Protein AF-0000000078894427 (afdb_homodimer)

Solvent-accessible surface area (backbone atoms only — not comparable to full-atom values): 13809 Å² total; per-residue (Å²): 135,79,84,63,66,71,62,49,40,42,52,49,36,49,50,47,48,51,51,48,50,52,50,41,42,74,67,62,34,55,41,34,37,38,44,30,40,49,75,90,47,48,63,62,53,51,52,51,27,69,76,33,64,87,30,44,42,45,24,48,29,58,20,32,88,67,42,53,94,59,38,67,62,48,50,50,50,40,54,53,48,60,73,74,46,91,59,70,22,32,7,27,28,31,59,56,52,68,85,56,64,89,39,46,70,56,19,51,52,50,34,54,53,49,52,50,48,18,36,75,70,72,30,30,34,32,45,49,70,52,70,51,139,79,85,61,67,73,61,47,40,42,52,52,34,50,50,46,49,51,51,49,50,51,52,41,42,74,67,62,34,58,40,35,37,38,44,31,41,47,74,90,48,47,63,61,53,49,52,51,27,68,75,34,65,87,32,42,42,45,23,50,29,60,19,33,89,67,42,53,93,57,38,65,60,47,50,50,49,41,54,52,48,62,74,73,46,92,60,70,23,32,8,28,29,31,59,57,52,69,87,56,62,88,39,47,70,56,20,51,52,51,34,52,51,48,51,51,48,18,37,75,68,72,31,30,35,32,45,48,70,52,70,54

Sequence (264 aa):
LTDTHTHLYSEEFDIDREEVIQRAINTGVSRFFIPSIDSSYTQKMYDLEKKYPSNVFLMMGLHPTYVKENYLEELAHVEQELKTKKFYAVGEIGIDLYWDKTFLKEQQLAFQHQIQLAKKFKLAINIHCRDALTDTHTHLYSEEFDIDREEVIQRAINTGVSRFFIPSIDSSYTQKMYDLEKKYPSNVFLMMGLHPTYVKENYLEELAHVEQELKTKKFYAVGEIGIDLYWDKTFLKEQQLAFQHQIQLAKKFKLAINIHCRDA

Organism: Nematostella vectensis (NCBI:txid45351)

Radius of gyration: 17.74 Å; Cα contacts (8 Å, |Δi|>4): 451; chains: 2; bounding box: 57×43×53 Å

pLDDT: mean 85.19, std 19.55, range [23.61, 98.88]

Foldseek 3Di:
DPCVPVVVVVVVVLVVVLVVQVVCVVVPQAADEAEDAFPVCVVSLVVSCVVRVRHYAYAAAHALVRQDPCLVVRLVVRLVDLVPDDHQAHDDAEADDPPDCPCRVSSVVRRVSSVVVCVVSVHHYNYDDDDD/DDPVPVVVVVVVVLVVVLVVQVVCVVVPQAADEAEDAFPVCVVSLVVSCVVRVRHYAYAAAHALVRQDPCLVVRLVVRLVDLVPDDHQAHDDAEADDPPDCPCRVSSVVRRVSSVVVCVVSVHHYNYDDDDD

InterPro domains:
  IPR001130 3'-5' ssDNA/RNA exonuclease TatD-like [PF01026] (2-132)
  IPR032466 Metal-dependent hydrolase [SSF51556] (1-132)

Secondary structure (DSSP, 8-state):
----HHHHHHHHHHHHHHHHHHHHHHTT---EEE----GGGHHHHHHHHHHSTTTEEE-B---GGG--TTHHHHHHHHHHHHHHS--SEEEEEE---SS--TTHHHHHHHHHHHHHHHHHTT-EEEEE----/----HHHHHHHHHHHHHHHHHHHHHHTT---EEE----GGGHHHHHHHHHHSTTTEEE-B---GGG--TTHHHHHHHHHHHHHHS--SEEEEEE---SS--TTHHHHHHHHHHHHHHHHHTT-EEEEE----

Nearest PDB structures (foldseek):
  2gzx-assembly2_B  TM=8.413E-01  e=5.613E-07  Staphylococcus aureus subsp. aureus MW2
  3rcm-assembly1_A  TM=8.444E-01  e=5.991E-05  Pseudomonas putida KT2440
  1j6o-assembly1_A  TM=8.538E-01  e=8.842E-05  Thermotoga maritima
  1xwy-assembly1_A  TM=8.412E-01  e=2.055E-04  Escherichia coli
  3l49-assembly1_A  TM=2.964E-01  e=5.620E-01  Cereibacter sphaeroides 2.4.1

Structure (mmCIF, N/CA/C/O backbone):
data_AF-0000000078894427-model_v1
#
loop_
_entity.id
_entity.type
_entity.pdbx_description
1 polymer 'Hydrolase TatD'
#
loop_
_atom_site.group_PDB
_atom_site.id
_atom_site.type_symbol
_atom_site.label_atom_id
_atom_site.label_alt_id
_atom_site.label_comp_id
_atom_site.label_asym_id
_atom_site.label_entity_id
_atom_site.label_seq_id
_atom_site.pdbx_PDB_ins_code
_atom_site.Cartn_x
_atom_site.Cartn_y
_atom_site.Cartn_z
_atom_site.occupancy
_atom_site.B_iso_or_equiv
_atom_site.auth_seq_id
_atom_site.auth_comp_id
_atom_site.auth_asym_id
_atom_site.auth_atom_id
_atom_site.pdbx_PDB_model_num
ATOM 1 N N . LEU A 1 1 ? -37.312 4.383 -6.723 1 23.61 1 LEU A N 1
ATOM 2 C CA . LEU A 1 1 ? -36.781 3.059 -7.012 1 23.61 1 LEU A CA 1
ATOM 3 C C . LEU A 1 1 ? -35.281 3.016 -6.754 1 23.61 1 LEU A C 1
ATOM 5 O O . LEU A 1 1 ? -34.5 3.66 -7.469 1 23.61 1 LEU A O 1
ATOM 9 N N . THR A 1 2 ? -34.656 3.115 -5.543 1 26.14 2 THR A N 1
ATOM 10 C CA . THR A 1 2 ? -33.375 3.555 -4.941 1 26.14 2 THR A CA 1
ATOM 11 C C . THR A 1 2 ? -32.25 2.613 -5.316 1 26.14 2 THR A C 1
ATOM 13 O O . THR A 1 2 ? -32.438 1.398 -5.41 1 26.14 2 THR A O 1
ATOM 16 N N . ASP A 1 3 ? -31.203 3.045 -6.137 1 28.12 3 ASP A N 1
ATOM 17 C CA . ASP A 1 3 ? -30.141 2.387 -6.895 1 28.12 3 ASP A CA 1
ATOM 18 C C . ASP A 1 3 ? -29.359 1.421 -6.012 1 28.12 3 ASP A C 1
ATOM 20 O O . ASP A 1 3 ? -28.578 1.847 -5.16 1 28.12 3 ASP A O 1
ATOM 24 N N . THR A 1 4 ? -29.859 0.34 -5.406 1 31.39 4 THR A N 1
ATOM 25 C CA . THR A 1 4 ? -29.5 -0.858 -4.652 1 31.39 4 THR A CA 1
ATOM 26 C C . THR A 1 4 ? -28.234 -1.486 -5.207 1 31.39 4 THR A C 1
ATOM 28 O O . THR A 1 4 ? -27.688 -2.424 -4.617 1 31.39 4 THR A O 1
ATOM 31 N N . HIS A 1 5 ? -27.953 -1.3 -6.512 1 30.88 5 HIS A N 1
ATOM 32 C CA . HIS A 1 5 ? -26.906 -2.037 -7.191 1 30.88 5 HIS A CA 1
ATOM 33 C C . HIS A 1 5 ? -25.531 -1.677 -6.633 1 30.88 5 HIS A C 1
ATOM 35 O O . HIS A 1 5 ? -24.625 -2.518 -6.598 1 30.88 5 HIS A O 1
ATOM 41 N N . THR A 1 6 ? -25.219 -0.464 -6.332 1 33.5 6 THR A N 1
ATOM 42 C CA . THR A 1 6 ? -23.875 -0.004 -6.008 1 33.5 6 THR A CA 1
ATOM 43 C C . THR A 1 6 ? -23.422 -0.58 -4.672 1 33.5 6 THR A C 1
ATOM 45 O O . THR A 1 6 ? -22.219 -0.681 -4.414 1 33.5 6 THR A O 1
ATOM 48 N N . HIS A 1 7 ? -24.359 -0.856 -3.803 1 36.06 7 HIS A N 1
ATOM 49 C CA . HIS A 1 7 ? -24.047 -1.328 -2.457 1 36.06 7 HIS A CA 1
ATOM 50 C C . HIS A 1 7 ? -23.625 -2.793 -2.471 1 36.06 7 HIS A C 1
ATOM 52 O O . HIS A 1 7 ? -23.062 -3.289 -1.49 1 36.06 7 HIS A O 1
ATOM 58 N N . LEU A 1 8 ? -24.25 -3.531 -3.377 1 36.06 8 LEU A N 1
ATOM 59 C CA . LEU A 1 8 ? -24.016 -4.969 -3.451 1 36.06 8 LEU A CA 1
ATOM 60 C C . LEU A 1 8 ? -22.547 -5.262 -3.777 1 36.06 8 LEU A C 1
ATOM 62 O O . LEU A 1 8 ? -22 -6.246 -3.291 1 36.06 8 LEU A O 1
ATOM 66 N N . TYR A 1 9 ? -22.016 -4.445 -4.621 1 35.75 9 TYR A N 1
ATOM 67 C CA . TYR A 1 9 ? -20.672 -4.758 -5.09 1 35.75 9 TYR A CA 1
ATOM 68 C C . TYR A 1 9 ? -19.641 -4.527 -3.988 1 35.75 9 TYR A C 1
ATOM 70 O O . TYR A 1 9 ? -18.672 -5.289 -3.863 1 35.75 9 TYR A O 1
ATOM 78 N N . SER A 1 10 ? -19.906 -3.576 -3.211 1 43.09 10 SER A N 1
ATOM 79 C CA . SER A 1 10 ? -18.969 -3.387 -2.107 1 43.09 10 SER A CA 1
ATOM 80 C C . SER A 1 10 ? -18.984 -4.578 -1.154 1 43.09 10 SER A C 1
ATOM 82 O O . SER A 1 10 ? -17.938 -5.023 -0.689 1 43.09 10 SER A O 1
ATOM 84 N N . GLU A 1 11 ? -20.203 -5.043 -0.913 1 44.44 11 GLU A N 1
ATOM 85 C CA . GLU A 1 11 ? -20.359 -6.188 -0.018 1 44.44 11 GLU A CA 1
ATOM 86 C C . GLU A 1 11 ? -19.75 -7.449 -0.628 1 44.44 11 GLU A C 1
ATOM 88 O O . GLU A 1 11 ? -19.141 -8.258 0.077 1 44.44 11 GLU A O 1
ATOM 93 N N . GLU A 1 12 ? -19.969 -7.613 -1.9 1 43.91 12 GLU A N 1
ATOM 94 C CA . GLU A 1 12 ? -19.438 -8.797 -2.559 1 43.91 12 GLU A CA 1
ATOM 95 C C . GLU A 1 12 ? -17.906 -8.797 -2.541 1 43.91 12 GLU A C 1
ATOM 97 O O . GLU A 1 12 ? -17.281 -9.828 -2.301 1 43.91 12 GLU A O 1
ATOM 102 N N . PHE A 1 13 ? -17.391 -7.617 -2.67 1 48.09 13 PHE A N 1
ATOM 103 C CA . PHE A 1 13 ? -15.93 -7.555 -2.68 1 48.09 13 PHE A CA 1
ATOM 104 C C . PHE A 1 13 ? -15.375 -7.711 -1.271 1 48.09 13 PHE A C 1
ATOM 106 O O . PHE A 1 13 ? -14.289 -8.273 -1.085 1 48.09 13 PHE A O 1
ATOM 113 N N . ASP A 1 14 ? -16.234 -7.195 -0.347 1 55.69 14 ASP A N 1
ATOM 114 C CA . ASP A 1 14 ? -15.828 -7.469 1.029 1 55.69 14 ASP A CA 1
ATOM 115 C C . ASP A 1 14 ? -15.781 -8.969 1.298 1 55.69 14 ASP A C 1
ATOM 117 O O . ASP A 1 14 ? -14.883 -9.461 1.981 1 55.69 14 ASP A O 1
ATOM 121 N N . ILE A 1 15 ? -16.781 -9.586 0.679 1 53.91 15 ILE A N 1
ATOM 122 C CA . ILE A 1 15 ? -16.828 -11.039 0.818 1 53.91 15 ILE A CA 1
ATOM 123 C C . ILE A 1 15 ? -15.609 -11.656 0.117 1 53.91 15 ILE A C 1
ATOM 125 O O . ILE A 1 15 ? -14.969 -12.555 0.659 1 53.91 15 ILE A O 1
ATOM 129 N N . ASP A 1 16 ? -15.156 -10.906 -0.883 1 63.69 16 ASP A N 1
ATOM 130 C CA . ASP A 1 16 ? -14.078 -11.484 -1.672 1 63.69 16 ASP A CA 1
ATOM 131 C C . ASP A 1 16 ? -12.719 -11.25 -1.003 1 63.69 16 ASP A C 1
ATOM 133 O O . ASP A 1 16 ? -11.906 -12.172 -0.903 1 63.69 16 ASP A O 1
ATOM 137 N N . ARG A 1 17 ? -12.719 -10.086 -0.298 1 71.88 17 ARG A N 1
ATOM 138 C CA . ARG A 1 17 ? -11.445 -9.844 0.369 1 71.88 17 ARG A CA 1
ATOM 139 C C . ARG A 1 17 ? -11.258 -10.781 1.561 1 71.88 17 ARG A C 1
ATOM 141 O O . ARG A 1 17 ? -10.188 -11.352 1.747 1 71.88 17 ARG A O 1
ATOM 148 N N . GLU A 1 18 ? -12.312 -10.867 2.24 1 77.19 18 GLU A N 1
ATOM 149 C CA . GLU A 1 18 ? -12.25 -11.75 3.406 1 77.19 18 GLU A CA 1
ATOM 150 C C . GLU A 1 18 ? -11.969 -13.188 2.998 1 77.19 18 GLU A C 1
ATOM 152 O O . GLU A 1 18 ? -11.156 -13.875 3.629 1 77.19 18 GLU A O 1
ATOM 157 N N . GLU A 1 19 ? -12.688 -13.594 2.041 1 79.31 19 GLU A N 1
ATOM 158 C CA . GLU A 1 19 ? -12.484 -14.953 1.562 1 79.31 19 GLU A CA 1
ATOM 159 C C . GLU A 1 19 ? -11.055 -15.164 1.071 1 79.31 19 GLU A C 1
ATOM 161 O O . GLU A 1 19 ? -10.453 -16.203 1.32 1 79.31 19 GLU A O 1
ATOM 166 N N . VAL A 1 20 ? -10.578 -14.172 0.451 1 77.62 20 VAL A N 1
ATOM 167 C CA . VAL A 1 20 ? -9.227 -14.266 -0.095 1 77.62 20 VAL A CA 1
ATOM 168 C C . VAL A 1 20 ? -8.211 -14.289 1.044 1 77.62 20 VAL A C 1
ATOM 170 O O . VAL A 1 20 ? -7.273 -15.094 1.031 1 77.62 20 VAL A O 1
ATOM 173 N N . ILE A 1 21 ? -8.43 -13.469 2.01 1 84.38 21 ILE A N 1
ATOM 174 C CA . ILE A 1 21 ? -7.523 -13.406 3.152 1 84.38 21 ILE A CA 1
ATOM 175 C C . ILE A 1 21 ? -7.578 -14.719 3.926 1 84.38 21 ILE A C 1
ATOM 177 O O . ILE A 1 21 ? -6.543 -15.281 4.285 1 84.38 21 ILE A O 1
ATOM 181 N N . GLN A 1 22 ? -8.75 -15.227 4.074 1 87 22 GLN A N 1
ATOM 182 C CA . GLN A 1 22 ? -8.906 -16.5 4.77 1 87 22 GLN A CA 1
ATOM 183 C C . GLN A 1 22 ? -8.188 -17.625 4.023 1 87 22 GLN A C 1
ATOM 185 O O . GLN A 1 22 ? -7.5 -18.438 4.637 1 87 22 GLN A O 1
ATOM 190 N N . ARG A 1 23 ? -8.359 -17.641 2.795 1 85.06 23 ARG A N 1
ATOM 191 C CA . ARG A 1 23 ? -7.695 -18.656 1.982 1 85.06 23 ARG A CA 1
ATOM 192 C C . ARG A 1 23 ? -6.18 -18.531 2.064 1 85.06 23 ARG A C 1
ATOM 194 O O . ARG A 1 23 ? -5.465 -19.531 2.158 1 85.06 23 ARG A O 1
ATOM 201 N N . ALA A 1 24 ? -5.738 -17.297 1.961 1 88.75 24 ALA A N 1
ATOM 202 C CA . ALA A 1 24 ? -4.301 -17.047 2.053 1 88.75 24 ALA A CA 1
ATOM 203 C C . ALA A 1 24 ? -3.75 -17.5 3.4 1 88.75 24 ALA A C 1
ATOM 205 O O . ALA A 1 24 ? -2.67 -18.094 3.467 1 88.75 24 ALA A O 1
ATOM 206 N N . ILE A 1 25 ? -4.457 -17.312 4.422 1 90.44 25 ILE A N 1
ATOM 207 C CA . ILE A 1 25 ? -4.059 -17.75 5.754 1 90.44 25 ILE A CA 1
ATOM 208 C C . ILE A 1 25 ? -3.982 -19.281 5.797 1 90.44 25 ILE A C 1
ATOM 210 O O . ILE A 1 25 ? -3.012 -19.844 6.305 1 90.44 25 ILE A O 1
ATOM 214 N N . ASN A 1 26 ? -4.926 -19.844 5.203 1 90.19 26 ASN A N 1
ATOM 215 C CA . ASN A 1 26 ? -4.984 -21.297 5.18 1 90.19 26 ASN A CA 1
ATOM 216 C C . ASN A 1 26 ? -3.826 -21.891 4.387 1 90.19 26 ASN A C 1
ATOM 218 O O . ASN A 1 26 ? -3.455 -23.047 4.598 1 90.19 26 ASN A O 1
ATOM 222 N N . THR A 1 27 ? -3.318 -21.094 3.557 1 87.75 27 THR A N 1
ATOM 223 C CA . THR A 1 27 ? -2.227 -21.594 2.73 1 87.75 27 THR A CA 1
ATOM 224 C C . THR A 1 27 ? -0.875 -21.266 3.355 1 87.75 27 THR A C 1
ATOM 226 O O . THR A 1 27 ? 0.172 -21.594 2.799 1 87.75 27 THR A O 1
ATOM 229 N N . GLY A 1 28 ? -0.883 -20.516 4.418 1 91.12 28 GLY A N 1
ATOM 230 C CA . GLY A 1 28 ? 0.366 -20.375 5.148 1 91.12 28 GLY A CA 1
ATOM 231 C C . GLY A 1 28 ? 0.87 -18.938 5.188 1 91.12 28 GLY A C 1
ATOM 232 O O . GLY A 1 28 ? 1.911 -18.656 5.785 1 91.12 28 GLY A O 1
ATOM 233 N N . VAL A 1 29 ? 0.169 -18.047 4.527 1 91.5 29 VAL A N 1
ATOM 234 C CA . VAL A 1 29 ? 0.531 -16.641 4.664 1 91.5 29 VAL A CA 1
ATOM 235 C C . VAL A 1 29 ? -0.047 -16.078 5.965 1 91.5 29 VAL A C 1
ATOM 237 O O . VAL A 1 29 ? -1.248 -16.188 6.219 1 91.5 29 VAL A O 1
ATOM 240 N N . SER A 1 30 ? 0.793 -15.383 6.738 1 92.5 30 SER A N 1
ATOM 241 C CA . SER A 1 30 ? 0.331 -15.109 8.094 1 92.5 30 SER A CA 1
ATOM 242 C C . SER A 1 30 ? 0.198 -13.617 8.344 1 92.5 30 SER A C 1
ATOM 244 O O . SER A 1 30 ? -0.425 -13.195 9.32 1 92.5 30 SER A O 1
ATOM 246 N N . ARG A 1 31 ? 0.707 -12.859 7.512 1 95.94 31 ARG A N 1
ATOM 247 C CA . ARG A 1 31 ? 0.691 -11.422 7.805 1 95.94 31 ARG A CA 1
ATOM 248 C C . ARG A 1 31 ? 0.177 -10.633 6.609 1 95.94 31 ARG A C 1
ATOM 250 O O . ARG A 1 31 ? 0.654 -10.805 5.484 1 95.94 31 ARG A O 1
ATOM 257 N N . PHE A 1 32 ? -0.818 -9.828 6.891 1 95 32 PHE A N 1
ATOM 258 C CA . PHE A 1 32 ? -1.432 -8.961 5.887 1 95 32 PHE A CA 1
ATOM 259 C C . PHE A 1 32 ? -1.398 -7.504 6.332 1 95 32 PHE A C 1
ATOM 261 O O . PHE A 1 32 ? -1.959 -7.156 7.371 1 95 32 PHE A O 1
ATOM 268 N N . PHE A 1 33 ? -0.704 -6.664 5.547 1 96.31 33 PHE A N 1
ATOM 269 C CA . PHE A 1 33 ? -0.761 -5.219 5.734 1 96.31 33 PHE A CA 1
ATOM 270 C C . PHE A 1 33 ? -1.89 -4.609 4.91 1 96.31 33 PHE A C 1
ATOM 272 O O . PHE A 1 33 ? -1.991 -4.859 3.709 1 96.31 33 PHE A O 1
ATOM 279 N N . ILE A 1 34 ? -2.738 -3.863 5.578 1 94.06 34 ILE A N 1
ATOM 280 C CA . ILE A 1 34 ? -3.904 -3.277 4.922 1 94.06 34 ILE A CA 1
ATOM 281 C C . ILE A 1 34 ? -3.842 -1.755 5.023 1 94.06 34 ILE A C 1
ATOM 283 O O . ILE A 1 34 ? -4.055 -1.189 6.098 1 94.06 34 ILE A O 1
ATOM 287 N N . PRO A 1 35 ? -3.561 -1.12 3.873 1 95.19 35 PRO A N 1
ATOM 288 C CA . PRO A 1 35 ? -3.59 0.344 3.896 1 95.19 35 PRO A CA 1
ATOM 289 C C . PRO A 1 35 ? -5.012 0.906 3.873 1 95.19 35 PRO A C 1
ATOM 291 O O . PRO A 1 35 ? -5.926 0.257 3.363 1 95.19 35 PRO A O 1
ATOM 294 N N . SER A 1 36 ? -5.133 2.066 4.473 1 93.88 36 SER A N 1
ATOM 295 C CA . SER A 1 36 ? -6.41 2.773 4.414 1 93.88 36 SER A CA 1
ATOM 296 C C . SER A 1 36 ? -6.547 3.555 3.109 1 93.88 36 SER A C 1
ATOM 298 O O . SER A 1 36 ? -5.566 3.748 2.391 1 93.88 36 SER A O 1
ATOM 300 N N . ILE A 1 37 ? -7.797 3.912 2.84 1 92.88 37 ILE A N 1
ATOM 301 C CA . ILE A 1 37 ? -8.086 4.703 1.648 1 92.88 37 ILE A CA 1
ATOM 302 C C . ILE A 1 37 ? -8.703 6.039 2.055 1 92.88 37 ILE A C 1
ATOM 304 O O . ILE A 1 37 ? -8.102 7.098 1.844 1 92.88 37 ILE A O 1
ATOM 308 N N . ASP A 1 38 ? -9.852 5.965 2.566 1 95.38 38 ASP A N 1
ATOM 309 C CA . ASP A 1 38 ? -10.531 7.094 3.195 1 95.38 38 ASP A CA 1
ATOM 310 C C . ASP A 1 38 ? -11.398 6.633 4.363 1 95.38 38 ASP A C 1
ATOM 312 O O . ASP A 1 38 ? -11.375 5.453 4.73 1 95.38 38 ASP A O 1
ATOM 316 N N . SER A 1 39 ? -12.117 7.59 4.969 1 97.12 39 SER A N 1
ATOM 317 C CA . SER A 1 39 ? -12.828 7.316 6.211 1 97.12 39 SER A CA 1
ATOM 318 C C . SER A 1 39 ? -13.977 6.328 5.988 1 97.12 39 SER A C 1
ATOM 320 O O . SER A 1 39 ? -14.398 5.645 6.918 1 97.12 39 SER A O 1
ATOM 322 N N . SER A 1 40 ? -14.469 6.215 4.781 1 93.56 40 SER A N 1
ATOM 323 C CA . SER A 1 40 ? -15.609 5.34 4.52 1 93.56 40 SER A CA 1
ATOM 324 C C . SER A 1 40 ? -15.219 3.869 4.633 1 93.56 40 SER A C 1
ATOM 326 O O . SER A 1 40 ? -16.078 2.998 4.758 1 93.56 40 SER A O 1
ATOM 328 N N . TYR A 1 41 ? -13.922 3.592 4.703 1 89.88 41 TYR A N 1
ATOM 329 C CA . TYR A 1 41 ? -13.453 2.213 4.707 1 89.88 41 TYR A CA 1
ATOM 330 C C . TYR A 1 41 ? -13.008 1.789 6.102 1 89.88 41 TYR A C 1
ATOM 332 O O . TYR A 1 41 ? -12.742 0.611 6.344 1 89.88 41 TYR A O 1
ATOM 340 N N . THR A 1 42 ? -12.953 2.658 7.02 1 94.81 42 THR A N 1
ATOM 341 C CA . THR A 1 42 ? -12.344 2.438 8.328 1 94.81 42 THR A CA 1
ATOM 342 C C . THR A 1 42 ? -13.023 1.281 9.055 1 94.81 42 THR A C 1
ATOM 344 O O . THR A 1 42 ? -12.359 0.359 9.523 1 94.81 42 THR A O 1
ATOM 347 N N . GLN A 1 43 ? -14.297 1.298 9.031 1 93.69 43 GLN A N 1
ATOM 348 C CA . GLN A 1 43 ? -15.016 0.267 9.773 1 93.69 43 GLN A CA 1
ATOM 349 C C . GLN A 1 43 ? -14.781 -1.113 9.164 1 93.69 43 GLN A C 1
ATOM 351 O O . GLN A 1 43 ? -14.625 -2.098 9.891 1 93.69 43 GLN A O 1
ATOM 356 N N . LYS A 1 44 ? -14.742 -1.19 7.891 1 89.25 44 LYS A N 1
ATOM 357 C CA . LYS A 1 44 ? -14.492 -2.463 7.223 1 89.25 44 LYS A CA 1
ATOM 358 C C . LYS A 1 44 ? -13.109 -3.004 7.578 1 89.25 44 LYS A C 1
ATOM 360 O O . LYS A 1 44 ? -12.938 -4.211 7.758 1 89.25 44 LYS A O 1
ATOM 365 N N . MET A 1 45 ? -12.172 -2.137 7.691 1 91.75 45 MET A N 1
ATOM 366 C CA . MET A 1 45 ? -10.812 -2.525 8.078 1 91.75 45 MET A CA 1
ATOM 367 C C . MET A 1 45 ? -10.781 -3.051 9.508 1 91.75 45 MET A C 1
ATOM 369 O O . MET A 1 45 ? -10.133 -4.059 9.789 1 91.75 45 MET A O 1
ATOM 373 N N . TYR A 1 46 ? -11.531 -2.416 10.352 1 95.38 46 TYR A N 1
ATOM 374 C CA . TYR A 1 46 ? -11.578 -2.838 11.742 1 95.38 46 TYR A CA 1
ATOM 375 C C . TYR A 1 46 ? -12.25 -4.199 11.883 1 95.38 46 TYR A C 1
ATOM 377 O O . TYR A 1 46 ? -11.805 -5.043 12.656 1 95.38 46 TYR A O 1
ATOM 385 N N . ASP A 1 47 ? -13.258 -4.387 11.117 1 93.44 47 ASP A N 1
ATOM 386 C CA . ASP A 1 47 ? -13.953 -5.672 11.148 1 93.44 47 ASP A CA 1
ATOM 387 C C . ASP A 1 47 ? -13.031 -6.805 10.703 1 93.44 47 ASP A C 1
ATOM 389 O O . ASP A 1 47 ? -13.031 -7.887 11.289 1 93.44 47 ASP A O 1
ATOM 393 N N . LEU A 1 48 ? -12.305 -6.516 9.711 1 90.94 48 LEU A N 1
ATOM 394 C CA . LEU A 1 48 ? -11.352 -7.5 9.211 1 90.94 48 LEU A CA 1
ATOM 395 C C . LEU A 1 48 ? -10.289 -7.816 10.258 1 90.94 48 LEU A C 1
ATOM 397 O O . LE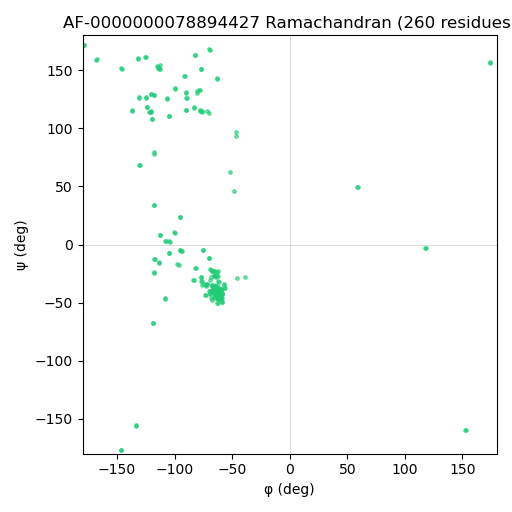U A 1 48 ? -9.961 -8.984 10.477 1 90.94 48 LEU A O 1
ATOM 401 N N . GLU A 1 49 ? -9.75 -6.824 10.898 1 94.88 49 GLU A N 1
ATOM 402 C CA . GLU A 1 49 ? -8.742 -7.004 11.938 1 94.88 49 GLU A CA 1
ATOM 403 C C . GLU A 1 49 ? -9.305 -7.789 13.125 1 94.88 49 GLU A C 1
ATOM 405 O O . GLU A 1 49 ? -8.617 -8.641 13.688 1 94.88 49 GLU A O 1
ATOM 410 N N . LYS A 1 50 ? -10.516 -7.48 13.453 1 95.75 50 LYS A N 1
ATOM 411 C CA . LYS A 1 50 ? -11.172 -8.188 14.547 1 95.75 50 LYS A CA 1
ATOM 412 C C . LYS A 1 50 ? -11.297 -9.68 14.242 1 95.75 50 LYS A C 1
ATOM 414 O O . LYS A 1 50 ? -11.133 -10.516 15.133 1 95.75 50 LYS A O 1
ATOM 419 N N . LYS A 1 51 ? -11.562 -9.984 13.062 1 93.19 51 LYS A N 1
ATOM 420 C CA . LYS A 1 51 ? -11.734 -11.375 12.648 1 93.19 51 LYS A CA 1
ATOM 421 C C . LYS A 1 51 ? -10.391 -12.109 12.617 1 93.19 51 LYS A C 1
ATOM 423 O O . LYS A 1 51 ? -10.328 -13.305 12.922 1 93.19 51 LYS A O 1
ATOM 428 N N . TYR A 1 52 ? -9.367 -11.406 12.242 1 94.38 52 TYR A N 1
ATOM 429 C CA . TYR A 1 52 ? -8.039 -12 12.133 1 94.38 52 TYR A CA 1
ATOM 430 C C . TYR A 1 52 ? -7 -11.156 12.859 1 94.38 52 TYR A C 1
ATOM 432 O O . TYR A 1 52 ? -6.07 -10.633 12.234 1 94.38 52 TYR A O 1
ATOM 440 N N . PRO A 1 53 ? -7.062 -11.086 14.234 1 95.56 53 PRO A N 1
ATOM 441 C CA . PRO A 1 53 ? -6.266 -10.125 15 1 95.56 53 PRO A CA 1
ATOM 442 C C . PRO A 1 53 ? -4.77 -10.438 14.953 1 95.56 53 PRO A C 1
ATOM 444 O O . PRO A 1 53 ? -3.947 -9.531 15.133 1 95.56 53 PRO A O 1
ATOM 447 N N . SER A 1 54 ? -4.422 -11.648 14.672 1 96.06 54 SER A N 1
ATOM 448 C CA . SER A 1 54 ? -3.008 -12 14.648 1 96.06 54 SER A CA 1
ATOM 449 C C . SER A 1 54 ? -2.447 -11.93 13.234 1 96.06 54 SER A C 1
ATOM 451 O O . SER A 1 54 ? -1.238 -12.07 13.031 1 96.06 54 SER A O 1
ATOM 453 N N . ASN A 1 55 ? -3.311 -11.656 12.211 1 96.31 55 ASN A N 1
ATOM 454 C CA . ASN A 1 55 ? -2.895 -11.773 10.82 1 96.31 55 ASN A CA 1
ATOM 455 C C . ASN A 1 55 ? -2.977 -10.43 10.102 1 96.31 55 ASN A C 1
ATOM 457 O O . ASN A 1 55 ? -2.295 -10.219 9.094 1 96.31 55 ASN A O 1
ATOM 461 N N . VAL A 1 56 ? -3.82 -9.609 10.648 1 95.12 56 VAL A N 1
ATOM 462 C CA . VAL A 1 56 ? -4.117 -8.367 9.938 1 95.12 56 VAL A CA 1
ATOM 463 C C . VAL A 1 56 ? -3.447 -7.191 10.648 1 95.12 56 VAL A C 1
ATOM 465 O O . VAL A 1 56 ? -3.656 -6.984 11.852 1 95.12 56 VAL A O 1
ATOM 468 N N . PHE A 1 57 ? -2.652 -6.414 9.922 1 97.06 57 PHE A N 1
ATOM 469 C CA . PHE A 1 57 ? -1.946 -5.23 10.406 1 97.06 57 PHE A CA 1
ATOM 470 C C . PHE A 1 57 ? -2.365 -3.996 9.617 1 97.06 57 PHE A C 1
ATOM 472 O O . PHE A 1 57 ? -2.047 -3.869 8.438 1 97.06 57 PHE A O 1
ATOM 479 N N . LEU A 1 58 ? -3.014 -3.107 10.336 1 97 58 LEU A N 1
ATOM 480 C CA . LEU A 1 58 ? -3.664 -1.991 9.656 1 97 58 LEU A CA 1
ATOM 481 C C . LEU A 1 58 ? -2.723 -0.795 9.555 1 97 58 LEU A C 1
ATOM 483 O O . LEU A 1 58 ? -1.895 -0.573 10.438 1 97 58 LEU A O 1
ATOM 487 N N . MET A 1 59 ? -2.852 -0.092 8.461 1 97.81 59 MET A N 1
ATOM 488 C CA . MET A 1 59 ? -2.285 1.241 8.273 1 97.81 59 MET A CA 1
ATOM 489 C C . MET A 1 59 ? -3.389 2.289 8.164 1 97.81 59 MET A C 1
ATOM 491 O O . MET A 1 59 ? -4.512 1.976 7.766 1 97.81 59 MET A O 1
ATOM 495 N N . MET A 1 60 ? -3.09 3.49 8.578 1 98.25 60 MET A N 1
ATOM 496 C CA . MET A 1 60 ? -4.09 4.555 8.578 1 98.25 60 MET A CA 1
ATOM 497 C C . MET A 1 60 ? -3.598 5.762 7.785 1 98.25 60 MET A C 1
ATOM 499 O O . MET A 1 60 ? -2.473 6.227 7.984 1 98.25 60 MET A O 1
ATOM 503 N N . GLY A 1 61 ? -4.355 6.223 6.828 1 98.06 61 GLY A N 1
ATOM 504 C CA . GLY A 1 61 ? -4.027 7.371 5.996 1 98.06 61 GLY A CA 1
ATOM 505 C C . GLY A 1 61 ? -5.109 7.707 4.988 1 98.06 61 GLY A C 1
ATOM 506 O O . GLY A 1 61 ? -6.105 6.988 4.875 1 98.06 61 GLY A O 1
ATOM 507 N N . LEU A 1 62 ? -4.93 8.836 4.348 1 97.38 62 LEU A N 1
ATOM 508 C CA . LEU A 1 62 ? -5.785 9.266 3.25 1 97.38 62 LEU A CA 1
ATOM 509 C C . LEU A 1 62 ? -5.078 9.094 1.909 1 97.38 62 LEU A C 1
ATOM 511 O O . LEU A 1 62 ? -4.09 9.781 1.637 1 97.38 62 LEU A O 1
ATOM 515 N N . HIS A 1 63 ? -5.59 8.125 1.139 1 94.56 63 HIS A N 1
ATOM 516 C CA . HIS A 1 63 ? -5.012 7.828 -0.165 1 94.56 63 HIS A CA 1
ATOM 517 C C . HIS A 1 63 ? -5.133 9.023 -1.109 1 94.56 63 HIS A C 1
ATOM 519 O O . HIS A 1 63 ? -6.172 9.68 -1.149 1 94.56 63 HIS A O 1
ATOM 525 N N . PRO A 1 64 ? -4.094 9.258 -1.972 1 92.31 64 PRO A N 1
ATOM 526 C CA . PRO A 1 64 ? -4.094 10.484 -2.781 1 92.31 64 PRO A CA 1
ATOM 527 C C . PRO A 1 64 ? -5.277 10.555 -3.74 1 92.31 64 PRO A C 1
ATOM 529 O O . PRO A 1 64 ? -5.805 11.641 -3.998 1 92.31 64 PRO A O 1
ATOM 532 N N . THR A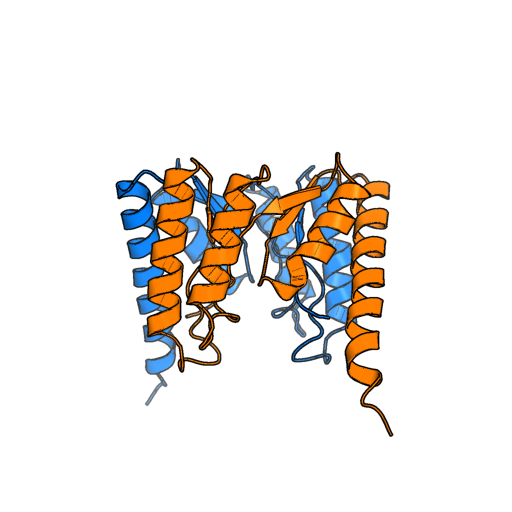 1 65 ? -5.754 9.445 -4.234 1 88.94 65 THR A N 1
ATOM 533 C CA . THR A 1 65 ? -6.84 9.484 -5.203 1 88.94 65 THR A CA 1
ATOM 534 C C . THR A 1 65 ? -8.172 9.789 -4.52 1 88.94 65 THR A C 1
ATOM 536 O O . THR A 1 65 ? -9.18 10.016 -5.188 1 88.94 65 THR A O 1
ATOM 539 N N . TYR A 1 66 ? -8.18 9.875 -3.221 1 92.06 66 TYR A N 1
ATOM 540 C CA . TYR A 1 66 ? -9.406 10.148 -2.475 1 92.06 66 TYR A CA 1
ATOM 541 C C . TYR A 1 66 ? -9.344 11.516 -1.803 1 92.06 66 TYR A C 1
ATOM 543 O O . TYR A 1 66 ? -10.219 11.859 -1.001 1 92.06 66 TYR A O 1
ATOM 551 N N . VAL A 1 67 ? -8.328 12.25 -2.133 1 94.88 67 VAL A N 1
ATOM 552 C CA . VAL A 1 67 ? -8.258 13.641 -1.714 1 94.88 67 VAL A CA 1
ATOM 553 C C . VAL A 1 67 ? -9.188 14.492 -2.578 1 94.88 67 VAL A C 1
ATOM 555 O O . VAL A 1 67 ? -9 14.586 -3.793 1 94.88 67 VAL A O 1
ATOM 558 N N . LYS A 1 68 ? -10.188 15.023 -1.926 1 95.44 68 LYS A N 1
ATOM 559 C CA . LYS A 1 68 ? -11.188 15.859 -2.574 1 95.44 68 LYS A CA 1
ATOM 560 C C . LYS A 1 68 ? -11.461 17.125 -1.763 1 95.44 68 LYS A C 1
ATOM 562 O O . LYS A 1 68 ? -10.586 17.609 -1.04 1 95.44 68 LYS A O 1
ATOM 567 N N . GLU A 1 69 ? -12.594 17.672 -1.931 1 96.69 69 GLU A N 1
ATOM 568 C CA . GLU A 1 69 ? -12.938 18.906 -1.242 1 96.69 69 GLU A CA 1
ATOM 569 C C . GLU A 1 69 ? -12.977 18.719 0.271 1 96.69 69 GLU A C 1
ATOM 571 O O . GLU A 1 69 ? -12.703 19.641 1.032 1 96.69 69 GLU A O 1
ATOM 576 N N . ASN A 1 70 ? -13.242 17.516 0.646 1 98.12 70 ASN A N 1
ATOM 577 C CA . ASN A 1 70 ? -13.398 17.234 2.07 1 98.12 70 ASN A CA 1
ATOM 578 C C . ASN A 1 70 ? -12.102 16.719 2.689 1 98.12 70 ASN A C 1
ATOM 580 O O . ASN A 1 70 ? -12.125 16.031 3.713 1 98.12 70 ASN A O 1
ATOM 584 N N . TYR A 1 71 ? -10.938 17.016 2.107 1 98.12 71 TYR A N 1
ATOM 585 C CA . TYR A 1 71 ? -9.68 16.406 2.527 1 98.12 71 TYR A CA 1
ATOM 586 C C . TYR A 1 71 ? -9.336 16.797 3.959 1 98.12 71 TYR A C 1
ATOM 588 O O . TYR A 1 71 ? -8.727 16.016 4.695 1 98.12 71 TYR A O 1
ATOM 596 N N . LEU A 1 72 ? -9.773 17.953 4.465 1 98.69 72 LEU A N 1
ATOM 597 C CA . LEU A 1 72 ? -9.492 18.359 5.832 1 98.69 72 LEU A CA 1
ATOM 598 C C . LEU A 1 72 ? -10.242 17.5 6.832 1 98.69 72 LEU A C 1
ATOM 600 O O . LEU A 1 72 ? -9.711 17.141 7.887 1 98.69 72 LEU A O 1
ATOM 604 N N . GLU A 1 73 ? -11.461 17.188 6.512 1 98.81 73 GLU A N 1
ATOM 605 C CA . GLU A 1 73 ? -12.234 16.266 7.348 1 98.81 73 GLU A CA 1
ATOM 606 C C . GLU A 1 73 ? -11.602 14.875 7.367 1 98.81 73 GLU A C 1
ATOM 608 O O . GLU A 1 73 ? -11.539 14.234 8.414 1 98.81 73 GLU A O 1
ATOM 613 N N . GLU A 1 74 ? -11.188 14.445 6.238 1 98.69 74 GLU A N 1
ATOM 614 C CA . GLU A 1 74 ? -10.531 13.148 6.137 1 98.69 74 GLU A CA 1
ATOM 615 C C . GLU A 1 74 ? -9.242 13.109 6.953 1 98.69 74 GLU A C 1
ATOM 617 O O . GLU A 1 74 ? -8.953 12.117 7.621 1 98.69 74 GLU A O 1
ATOM 622 N N . LEU A 1 75 ? -8.484 14.203 6.875 1 98.81 75 LEU A N 1
ATOM 623 C CA . LEU A 1 75 ? -7.238 14.258 7.629 1 98.81 75 LEU A CA 1
ATOM 624 C C . LEU A 1 75 ? -7.512 14.289 9.133 1 98.81 75 LEU A C 1
ATOM 626 O O . LEU A 1 75 ? -6.762 13.711 9.914 1 98.81 75 LEU A O 1
ATOM 630 N N . ALA A 1 76 ? -8.555 14.922 9.531 1 98.88 76 ALA A N 1
ATOM 631 C CA . ALA A 1 76 ? -8.953 14.914 10.938 1 98.88 76 ALA A CA 1
ATOM 632 C C . ALA A 1 76 ? -9.305 13.5 11.398 1 98.88 76 ALA A C 1
ATOM 634 O O . ALA A 1 76 ? -8.969 13.102 12.516 1 98.88 76 ALA A O 1
ATOM 635 N N . HIS A 1 77 ? -9.984 12.82 10.57 1 98.75 77 HIS A N 1
ATOM 636 C CA . HIS A 1 77 ? -10.312 11.43 10.859 1 98.75 77 HIS A CA 1
ATOM 637 C C . HIS A 1 77 ? -9.055 10.594 11.047 1 98.75 77 HIS A C 1
ATOM 639 O O . HIS A 1 77 ? -8.953 9.82 12 1 98.75 77 HIS A O 1
ATOM 645 N N . VAL A 1 78 ? -8.109 10.773 10.188 1 98.75 78 VAL A N 1
ATOM 646 C CA . VAL A 1 78 ? -6.855 10.039 10.266 1 98.75 78 VAL A CA 1
ATOM 647 C C . VAL A 1 78 ? -6.18 10.305 11.609 1 98.75 78 VAL A C 1
ATOM 649 O O . VAL A 1 78 ? -5.773 9.375 12.305 1 98.75 78 VAL A O 1
ATOM 652 N N . GLU A 1 79 ? -6.09 11.531 11.922 1 98.75 79 GLU A N 1
ATOM 653 C CA . GLU A 1 79 ? -5.43 11.906 13.172 1 98.75 79 GLU A CA 1
ATOM 654 C C . GLU A 1 79 ? -6.164 11.328 14.375 1 98.75 79 GLU A C 1
ATOM 656 O O . GLU A 1 79 ? -5.535 10.828 15.312 1 98.75 79 GLU A O 1
ATOM 661 N N . GLN A 1 80 ? -7.465 11.398 14.352 1 98.69 80 GLN A N 1
ATOM 662 C CA . GLN A 1 80 ? -8.258 10.852 15.445 1 98.69 80 GLN A CA 1
ATOM 663 C C . GLN A 1 80 ? -8.016 9.352 15.609 1 98.69 80 GLN A C 1
ATOM 665 O O . GLN A 1 80 ? -7.848 8.867 16.734 1 98.69 80 GLN A O 1
ATOM 670 N N . GLU A 1 81 ? -8.008 8.648 14.539 1 98.69 81 GLU A N 1
ATOM 671 C CA . GLU A 1 81 ? -7.785 7.207 14.602 1 98.69 81 GLU A CA 1
ATOM 672 C C . GLU A 1 81 ? -6.395 6.887 15.133 1 98.69 81 GLU A C 1
ATOM 674 O O . GLU A 1 81 ? -6.234 5.973 15.945 1 98.69 81 GLU A O 1
ATOM 679 N N . LEU A 1 82 ? -5.43 7.633 14.695 1 98.56 82 LEU A N 1
ATOM 680 C CA . LEU A 1 82 ? -4.051 7.398 15.117 1 98.56 82 LEU A CA 1
ATOM 681 C C . LEU A 1 82 ? -3.904 7.598 16.625 1 98.56 82 LEU A C 1
ATOM 683 O O . LEU A 1 82 ? -3.029 6.992 17.25 1 98.56 82 LEU A O 1
ATOM 687 N N . LYS A 1 83 ? -4.789 8.352 17.203 1 98.06 83 LYS A N 1
ATOM 688 C CA . LYS A 1 83 ? -4.754 8.625 18.625 1 98.06 83 LYS A CA 1
ATOM 689 C C . LYS A 1 83 ? -5.391 7.488 19.422 1 98.06 83 LYS A C 1
ATOM 691 O O . LYS A 1 83 ? -5.09 7.301 20.609 1 98.06 83 LYS A O 1
ATOM 696 N N . THR A 1 84 ? -6.188 6.703 18.781 1 96.19 84 THR A N 1
ATOM 697 C CA . THR A 1 84 ? -7.066 5.836 19.562 1 96.19 84 THR A CA 1
ATOM 698 C C . THR A 1 84 ? -6.688 4.371 19.359 1 96.19 84 THR A C 1
ATOM 700 O O . THR A 1 84 ? -7.109 3.504 20.141 1 96.19 84 THR A O 1
ATOM 703 N N . LYS A 1 85 ? -5.918 4.109 18.359 1 95.56 85 LYS A N 1
ATOM 704 C CA . LYS A 1 85 ? -5.598 2.73 18.016 1 95.56 85 LYS A CA 1
ATOM 705 C C . LYS A 1 85 ? -4.184 2.621 17.453 1 95.56 85 LYS A C 1
ATOM 707 O O . LYS A 1 85 ? -3.668 3.574 16.859 1 95.56 85 LYS A O 1
ATOM 712 N N . LYS A 1 86 ? -3.639 1.436 17.688 1 96 86 LYS A N 1
ATOM 713 C CA . LYS A 1 86 ? -2.318 1.178 17.109 1 96 86 LYS A CA 1
ATOM 714 C C . LYS A 1 86 ? -2.412 0.842 15.633 1 96 86 LYS A C 1
ATOM 716 O O . LYS A 1 86 ? -3.227 0.01 15.227 1 96 86 LYS A O 1
ATOM 721 N N . PHE A 1 87 ? -1.586 1.468 14.891 1 98.25 87 PHE A N 1
ATOM 722 C CA . PHE A 1 87 ? -1.407 1.179 13.469 1 98.25 87 PHE A CA 1
ATOM 723 C C . PHE A 1 87 ? 0.057 0.892 13.156 1 98.25 87 PHE A C 1
ATOM 725 O O . PHE A 1 87 ? 0.946 1.26 13.93 1 98.25 87 PHE A O 1
ATOM 732 N N . TYR A 1 88 ? 0.251 0.271 12.039 1 97.25 88 TYR A N 1
ATOM 733 C CA . TYR A 1 88 ? 1.598 -0.208 11.742 1 97.25 88 TYR A CA 1
ATOM 734 C C . TYR A 1 88 ? 2.338 0.768 10.836 1 97.25 88 TYR A C 1
ATOM 736 O O . TYR A 1 88 ? 3.566 0.712 10.727 1 97.25 88 TYR A O 1
ATOM 744 N N . ALA A 1 89 ? 1.652 1.646 10.203 1 97.94 89 ALA A N 1
ATOM 745 C CA . ALA A 1 89 ? 2.197 2.709 9.359 1 97.94 89 ALA A CA 1
ATOM 746 C C . ALA A 1 89 ? 1.122 3.732 9.008 1 97.94 89 ALA A C 1
ATOM 748 O O . ALA A 1 89 ? -0.071 3.475 9.18 1 97.94 89 ALA A O 1
ATOM 749 N N . VAL A 1 90 ? 1.612 4.906 8.641 1 98.12 90 VAL A N 1
ATOM 750 C CA . VAL A 1 90 ? 0.723 5.828 7.938 1 98.12 90 VAL A CA 1
ATOM 751 C C . VAL A 1 90 ? 0.69 5.484 6.449 1 98.12 90 VAL A C 1
ATOM 753 O O . VAL A 1 90 ? 1.725 5.5 5.777 1 98.12 90 VAL A O 1
ATOM 756 N N . GLY A 1 91 ? -0.468 5.129 5.945 1 95.75 91 GLY A N 1
ATOM 757 C CA . GLY A 1 91 ? -0.509 4.719 4.551 1 95.75 91 GLY A CA 1
ATOM 758 C C . GLY A 1 91 ? -1.863 4.184 4.125 1 95.75 91 GLY A C 1
ATOM 759 O O . GLY A 1 91 ? -2.68 3.809 4.969 1 95.75 91 GLY A O 1
ATOM 760 N N . GLU A 1 92 ? -2.135 4.242 2.859 1 93.88 92 GLU A N 1
ATOM 761 C CA . GLU A 1 92 ? -1.261 4.672 1.771 1 93.88 92 GLU A CA 1
ATOM 762 C C . GLU A 1 92 ? -1.39 6.172 1.519 1 93.88 92 GLU A C 1
ATOM 764 O O . GLU A 1 92 ? -2.5 6.703 1.455 1 93.88 92 GLU A O 1
ATOM 769 N N . ILE A 1 93 ? -0.218 6.832 1.442 1 93.88 93 ILE A N 1
ATOM 770 C CA . ILE A 1 93 ? -0.252 8.273 1.219 1 93.88 93 ILE A CA 1
ATOM 771 C C . ILE A 1 93 ? 0.718 8.648 0.099 1 93.88 93 ILE A C 1
ATOM 773 O O . ILE A 1 93 ? 1.589 7.852 -0.265 1 93.88 93 ILE A O 1
ATOM 777 N N . GLY A 1 94 ? 0.542 9.789 -0.505 1 90.19 94 GLY A N 1
ATOM 778 C CA . GLY A 1 94 ? 1.38 10.258 -1.6 1 90.19 94 GLY A CA 1
ATOM 779 C C . GLY A 1 94 ? 0.663 11.211 -2.537 1 90.19 94 GLY A C 1
ATOM 780 O O . GLY A 1 94 ? -0.245 11.93 -2.121 1 90.19 94 GLY A O 1
ATOM 781 N N . ILE A 1 95 ? 1.247 11.289 -3.719 1 86.75 95 ILE A N 1
ATOM 782 C CA . ILE A 1 95 ? 0.712 12.117 -4.793 1 86.75 95 ILE A CA 1
ATOM 783 C C . ILE A 1 95 ? 0.4 11.242 -6.008 1 86.75 95 ILE A C 1
ATOM 785 O O . ILE A 1 95 ? 1.188 10.367 -6.367 1 86.75 95 ILE A O 1
ATOM 789 N N . ASP A 1 96 ? -0.816 11.359 -6.551 1 83.81 96 ASP A N 1
ATOM 790 C CA . ASP A 1 96 ? -1.221 10.68 -7.777 1 83.81 96 ASP A CA 1
ATOM 791 C C . ASP A 1 96 ? -1.669 11.68 -8.836 1 83.81 96 ASP A C 1
ATOM 793 O O . ASP A 1 96 ? -2.709 12.32 -8.695 1 83.81 96 ASP A O 1
ATOM 797 N N . LEU A 1 97 ? -0.907 11.789 -9.961 1 73.19 97 LEU A N 1
ATOM 798 C CA . LEU A 1 97 ? -1.199 12.781 -10.992 1 73.19 97 LEU A CA 1
ATOM 799 C C . LEU A 1 97 ? -1.774 12.109 -12.234 1 73.19 97 LEU A C 1
ATOM 801 O O . LEU A 1 97 ? -1.975 12.766 -13.266 1 73.19 97 LEU A O 1
ATOM 805 N N . TYR A 1 98 ? -1.973 10.875 -12.211 1 68.31 98 TYR A N 1
ATOM 806 C CA . TYR A 1 98 ? -2.324 10.133 -13.414 1 68.31 98 TYR A CA 1
ATOM 807 C C . TYR A 1 98 ? -3.715 10.508 -13.906 1 68.31 98 TYR A C 1
ATOM 809 O O . TYR A 1 98 ? -3.91 10.773 -15.094 1 68.31 98 TYR A O 1
ATOM 817 N N . TRP A 1 99 ? -4.703 10.586 -13.086 1 59.94 99 TRP A N 1
ATOM 818 C CA . TRP A 1 99 ? -6.051 10.641 -13.641 1 59.94 99 TRP A CA 1
ATOM 819 C C . TRP A 1 99 ? -6.652 12.031 -13.484 1 59.94 99 TRP A C 1
ATOM 821 O O . TRP A 1 99 ? -7.316 12.539 -14.391 1 59.94 99 TRP A O 1
ATOM 831 N N . ASP A 1 100 ? -6.566 12.602 -12.383 1 69.69 100 ASP A N 1
ATOM 832 C CA . ASP A 1 100 ? -7.234 13.844 -12.008 1 69.69 100 ASP A CA 1
ATOM 833 C C . ASP A 1 100 ? -6.289 14.766 -11.242 1 69.69 100 ASP A C 1
ATOM 835 O O . ASP A 1 100 ? -5.809 14.414 -10.164 1 69.69 100 ASP A O 1
ATOM 839 N N . LYS A 1 101 ? -6.047 15.875 -11.891 1 79.12 101 LYS A N 1
ATOM 840 C CA . LYS A 1 101 ? -5.141 16.828 -11.258 1 79.12 101 LYS A CA 1
ATOM 841 C C . LYS A 1 101 ? -5.914 17.953 -10.57 1 79.12 101 LYS A C 1
ATOM 843 O O . LYS A 1 101 ? -5.324 18.938 -10.117 1 79.12 101 LYS A O 1
ATOM 848 N N . THR A 1 102 ? -7.223 17.812 -10.461 1 89.06 102 THR A N 1
ATOM 849 C CA . THR A 1 102 ? -8.109 18.828 -9.891 1 89.06 102 THR A CA 1
ATOM 850 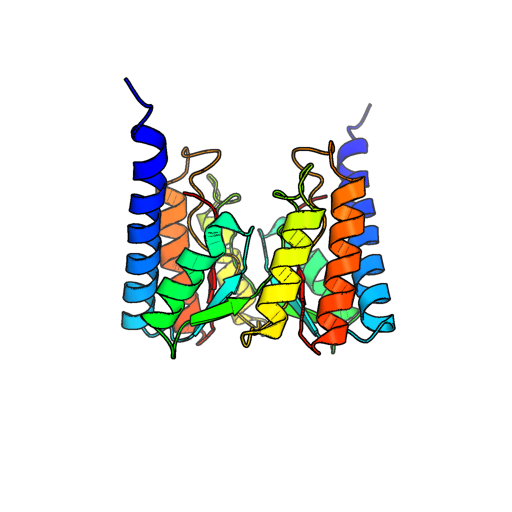C C . THR A 1 102 ? -7.684 19.172 -8.469 1 89.06 102 THR A C 1
ATOM 852 O O . THR A 1 102 ? -7.715 20.344 -8.078 1 89.06 102 THR A O 1
ATOM 855 N N . PHE A 1 103 ? -7.172 18.172 -7.727 1 92.81 103 PHE A N 1
ATOM 856 C CA . PHE A 1 103 ? -6.891 18.391 -6.309 1 92.81 103 PHE A CA 1
ATOM 857 C C . PHE A 1 103 ? -5.406 18.219 -6.02 1 92.81 103 PHE A C 1
ATOM 859 O O . PHE A 1 103 ? -5.027 17.734 -4.949 1 92.81 103 PHE A O 1
ATOM 866 N N . LEU A 1 104 ? -4.648 18.594 -6.965 1 89 104 LEU A N 1
ATOM 867 C CA . LEU A 1 104 ? -3.207 18.422 -6.809 1 89 104 LEU A CA 1
ATOM 868 C C . LEU A 1 104 ? -2.697 19.203 -5.602 1 89 104 LEU A C 1
ATOM 870 O O . LEU A 1 104 ? -1.916 18.672 -4.805 1 89 104 LEU A O 1
ATOM 874 N N . LYS A 1 105 ? -3.121 20.422 -5.516 1 90.88 105 LYS A N 1
ATOM 875 C CA . LYS A 1 105 ? -2.699 21.234 -4.371 1 90.88 105 LYS A CA 1
ATOM 876 C C . LYS A 1 105 ? -3.129 20.578 -3.057 1 90.88 105 LYS A C 1
ATOM 878 O O . LYS A 1 105 ? -2.338 20.5 -2.113 1 90.88 105 LYS A O 1
ATOM 883 N N . GLU A 1 106 ? -4.316 20.078 -2.996 1 94.75 106 GLU A N 1
ATOM 884 C CA . GLU A 1 106 ? -4.84 19.422 -1.807 1 94.75 106 GLU A CA 1
ATOM 885 C C . GLU A 1 106 ? -4.105 18.109 -1.537 1 94.75 106 GLU A C 1
ATOM 887 O O . GLU A 1 106 ? -3.895 17.734 -0.382 1 94.75 106 GLU A O 1
ATOM 892 N N . GLN A 1 107 ? -3.723 17.391 -2.596 1 92.75 107 GLN A N 1
ATOM 893 C CA . GLN A 1 107 ? -2.916 16.172 -2.424 1 92.75 107 GLN A CA 1
ATOM 894 C C . GLN A 1 107 ? -1.578 16.5 -1.765 1 92.75 107 GLN A C 1
ATOM 896 O O . GLN A 1 107 ? -1.136 15.789 -0.863 1 92.75 107 GLN A O 1
ATOM 901 N N . GLN A 1 108 ? -1.011 17.562 -2.191 1 88.94 108 GLN A N 1
ATOM 902 C CA . GLN A 1 108 ? 0.277 17.969 -1.641 1 88.94 108 GLN A CA 1
ATOM 903 C C . GLN A 1 108 ? 0.15 18.344 -0.167 1 88.94 108 GLN A C 1
ATOM 905 O O . GLN A 1 108 ? 0.97 17.938 0.657 1 88.94 108 GLN A O 1
ATOM 910 N N . LEU A 1 109 ? -0.835 19.078 0.165 1 93.5 109 LEU A N 1
ATOM 911 C CA . LEU A 1 109 ? -1.088 19.469 1.547 1 93.5 109 LEU A CA 1
ATOM 912 C C . LEU A 1 109 ? -1.377 18.25 2.414 1 93.5 109 LEU A C 1
ATOM 914 O O . LEU A 1 109 ? -0.845 18.125 3.52 1 93.5 109 LEU A O 1
ATOM 918 N N . ALA A 1 110 ? -2.207 17.422 1.864 1 95.69 110 ALA A N 1
ATOM 919 C CA . ALA A 1 110 ? -2.543 16.203 2.592 1 95.69 110 ALA A CA 1
ATOM 920 C C . ALA A 1 110 ? -1.306 15.336 2.809 1 95.69 110 ALA A C 1
ATOM 922 O O . ALA A 1 110 ? -1.111 14.781 3.893 1 95.69 110 ALA A O 1
ATOM 923 N N . PHE A 1 111 ? -0.529 15.289 1.786 1 91.81 111 PHE A N 1
ATOM 924 C CA . PHE A 1 111 ? 0.689 14.492 1.883 1 91.81 111 PHE A CA 1
ATOM 925 C C . PHE A 1 111 ? 1.612 15.047 2.961 1 91.81 111 PHE A C 1
ATO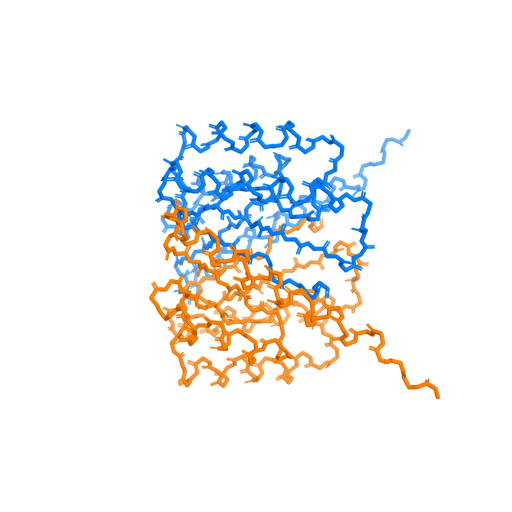M 927 O O . PHE A 1 111 ? 2.053 14.312 3.846 1 91.81 111 PHE A O 1
ATOM 934 N N . GLN A 1 112 ? 1.776 16.266 2.943 1 91.81 112 GLN A N 1
ATOM 935 C CA . GLN A 1 112 ? 2.633 16.906 3.936 1 91.81 112 GLN A CA 1
ATOM 936 C C . GLN A 1 112 ? 2.084 16.703 5.344 1 91.81 112 GLN A C 1
ATOM 938 O O . GLN A 1 112 ? 2.834 16.391 6.273 1 91.81 112 GLN A O 1
ATOM 943 N N . HIS A 1 113 ? 0.862 16.891 5.535 1 96.19 113 HIS A N 1
ATOM 944 C CA . HIS A 1 113 ? 0.225 16.75 6.84 1 96.19 113 HIS A CA 1
ATOM 945 C C . HIS A 1 113 ? 0.389 15.32 7.371 1 96.19 113 HIS A C 1
ATOM 947 O O . HIS A 1 113 ? 0.691 15.125 8.547 1 96.19 113 HIS A O 1
ATOM 953 N N . GLN A 1 114 ? 0.288 14.398 6.531 1 97.25 114 GLN A N 1
ATOM 954 C CA . GLN A 1 114 ? 0.337 13 6.965 1 97.25 114 GLN A CA 1
ATOM 955 C C . GLN A 1 114 ? 1.77 12.57 7.258 1 97.25 114 GLN A C 1
ATOM 957 O O . GLN A 1 114 ? 1.999 11.703 8.109 1 97.25 114 GLN A O 1
ATOM 962 N N . ILE A 1 115 ? 2.668 13.211 6.578 1 94.81 115 ILE A N 1
ATOM 963 C CA . ILE A 1 115 ? 4.062 13.008 6.945 1 94.81 115 ILE A CA 1
ATOM 964 C C . ILE A 1 115 ? 4.297 13.484 8.375 1 94.81 115 ILE A C 1
ATOM 966 O O . ILE A 1 115 ? 4.957 12.805 9.164 1 94.81 115 ILE A O 1
ATOM 970 N N . GLN A 1 116 ? 3.746 14.586 8.68 1 96.31 116 GLN A N 1
ATOM 971 C CA . GLN A 1 116 ? 3.867 15.109 10.039 1 96.31 116 GLN A CA 1
ATOM 972 C C . GLN A 1 116 ? 3.195 14.188 11.047 1 96.31 116 GLN A C 1
ATOM 974 O O . GLN A 1 116 ? 3.686 14.023 12.172 1 96.31 116 GLN A O 1
ATOM 979 N N . LEU A 1 117 ? 2.115 13.609 10.695 1 97.88 117 LEU A N 1
ATOM 980 C CA . LEU A 1 117 ? 1.451 12.648 11.562 1 97.88 117 LEU A CA 1
ATOM 981 C C . LEU A 1 117 ? 2.336 11.422 11.805 1 97.88 117 LEU A C 1
ATOM 983 O O . LEU A 1 117 ? 2.422 10.922 12.922 1 97.88 117 LEU A O 1
ATOM 987 N N . ALA A 1 118 ? 2.953 10.977 10.719 1 97.75 118 ALA A N 1
ATOM 988 C CA . ALA A 1 118 ? 3.857 9.844 10.867 1 97.75 118 ALA A CA 1
ATOM 989 C C . ALA A 1 118 ? 4.98 10.156 11.852 1 97.75 118 ALA A C 1
ATOM 991 O O . ALA A 1 118 ? 5.352 9.312 12.672 1 97.75 118 ALA A O 1
ATOM 992 N N . LYS A 1 119 ? 5.488 11.328 11.742 1 95.75 119 LYS A N 1
ATOM 993 C CA . LYS A 1 119 ? 6.516 11.781 12.68 1 95.75 119 LYS A CA 1
ATOM 994 C C . LYS A 1 119 ? 5.973 11.836 14.109 1 95.75 119 LYS A C 1
ATOM 996 O O . LYS A 1 119 ? 6.57 1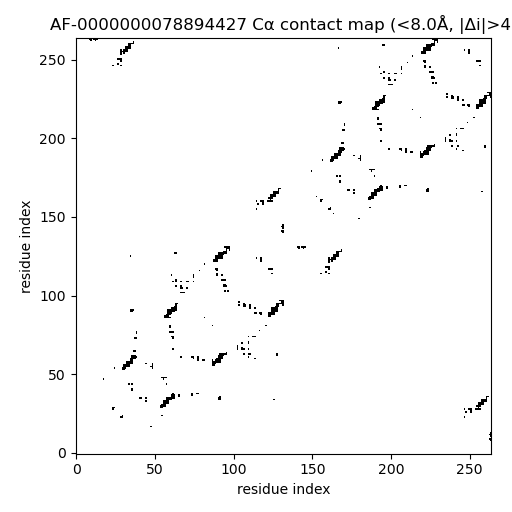1.266 15.023 1 95.75 119 LYS A O 1
ATOM 1001 N N . LYS A 1 120 ? 4.879 12.453 14.273 1 96.88 120 LYS A N 1
ATOM 1002 C CA . LYS A 1 120 ? 4.258 12.664 15.578 1 96.88 120 LYS A CA 1
ATOM 1003 C C . LYS A 1 120 ? 4.012 11.336 16.281 1 96.88 120 LYS A C 1
ATOM 1005 O O . LYS A 1 120 ? 4.242 11.219 17.5 1 96.88 120 LYS A O 1
ATOM 1010 N N . PHE A 1 121 ? 3.646 10.336 15.562 1 97.56 121 PHE A N 1
ATOM 1011 C CA . PHE A 1 121 ? 3.254 9.07 16.172 1 97.56 121 PHE A CA 1
ATOM 1012 C C . PHE A 1 121 ? 4.352 8.031 16 1 97.56 121 PHE A C 1
ATOM 1014 O O . PHE A 1 121 ? 4.164 6.859 16.344 1 97.56 121 PHE A O 1
ATOM 1021 N N . LYS A 1 122 ? 5.5 8.445 15.398 1 96.19 122 LYS A N 1
ATOM 1022 C CA . LYS A 1 122 ? 6.684 7.613 15.219 1 96.19 122 LYS A CA 1
ATOM 1023 C C . LYS A 1 122 ? 6.352 6.359 14.406 1 96.19 122 LYS A C 1
ATOM 1025 O O . LYS A 1 122 ? 6.703 5.246 14.805 1 96.19 122 LYS A O 1
ATOM 1030 N N . LEU A 1 123 ? 5.695 6.605 13.312 1 97.81 123 LEU A N 1
ATOM 1031 C CA . LEU A 1 123 ? 5.285 5.516 12.43 1 97.81 123 LEU A CA 1
ATOM 1032 C C . LEU A 1 123 ? 6.008 5.605 11.094 1 97.81 123 LEU A C 1
ATOM 1034 O O . LEU A 1 123 ? 6.391 6.691 10.656 1 97.81 123 LEU A O 1
ATOM 1038 N N . ALA A 1 124 ? 6.176 4.445 10.453 1 96.94 124 ALA A N 1
ATOM 1039 C CA . ALA A 1 124 ? 6.637 4.391 9.07 1 96.94 124 ALA A CA 1
ATOM 1040 C C . ALA A 1 124 ? 5.566 4.91 8.109 1 96.94 124 ALA A C 1
ATOM 1042 O O . ALA A 1 124 ? 4.434 5.176 8.523 1 96.94 124 ALA A O 1
ATOM 1043 N N . ILE A 1 125 ? 6.016 5.117 6.883 1 96.62 125 ILE A N 1
ATOM 1044 C CA . ILE A 1 125 ? 5.086 5.559 5.848 1 96.62 125 ILE A CA 1
ATOM 1045 C C . ILE A 1 125 ? 5.012 4.512 4.742 1 96.62 125 ILE A C 1
ATOM 1047 O O . ILE A 1 125 ? 6.035 3.99 4.301 1 96.62 125 ILE A O 1
ATOM 1051 N N . ASN A 1 126 ? 3.826 4.098 4.375 1 96.31 126 ASN A N 1
ATOM 1052 C CA . ASN A 1 126 ? 3.57 3.365 3.141 1 96.31 126 ASN A CA 1
ATOM 1053 C C . ASN A 1 126 ? 3.25 4.309 1.983 1 96.31 126 ASN A C 1
ATOM 1055 O O . ASN A 1 126 ? 2.184 4.922 1.955 1 96.31 126 ASN A O 1
ATOM 1059 N N . ILE A 1 127 ? 4.105 4.332 0.972 1 90.81 127 ILE A N 1
ATOM 1060 C CA . ILE A 1 127 ? 4.059 5.391 -0.031 1 90.81 127 ILE A CA 1
ATOM 1061 C C . ILE A 1 127 ? 3.328 4.891 -1.274 1 90.81 127 ILE A C 1
ATOM 1063 O O . ILE A 1 127 ? 3.531 3.756 -1.71 1 90.81 127 ILE A O 1
ATOM 1067 N N . HIS A 1 128 ? 2.426 5.742 -1.764 1 83.5 128 HIS A N 1
ATOM 1068 C CA . HIS A 1 128 ? 1.785 5.543 -3.059 1 83.5 128 HIS A CA 1
ATOM 1069 C C . HIS A 1 128 ? 2.713 5.945 -4.199 1 83.5 128 HIS A C 1
ATOM 1071 O O . HIS A 1 128 ? 3.213 7.07 -4.23 1 83.5 128 HIS A O 1
ATOM 1077 N N . CYS A 1 129 ? 3.051 4.84 -4.984 1 69.81 129 CYS A N 1
ATOM 1078 C CA . CYS A 1 129 ? 4.004 5.125 -6.051 1 69.81 129 CYS A CA 1
ATOM 1079 C C . CYS A 1 129 ? 3.389 4.852 -7.418 1 69.81 129 CYS A C 1
ATOM 1081 O O . CYS A 1 129 ? 3.162 3.695 -7.781 1 69.81 129 CYS A O 1
ATOM 1083 N N . ARG A 1 130 ? 2.584 5.73 -7.879 1 64.94 130 ARG A N 1
ATOM 1084 C CA . ARG A 1 130 ? 2.164 5.57 -9.266 1 64.94 130 ARG A CA 1
ATOM 1085 C C . ARG A 1 130 ? 2.723 6.691 -10.141 1 64.94 130 ARG A C 1
ATOM 1087 O O . ARG A 1 130 ? 3.143 7.73 -9.633 1 64.94 130 ARG A O 1
ATOM 1094 N N . ASP A 1 131 ? 2.83 6.344 -11.375 1 55.78 131 ASP A N 1
ATOM 1095 C CA . ASP A 1 131 ? 3.35 7.285 -12.359 1 55.78 131 ASP A CA 1
ATOM 1096 C C . ASP A 1 131 ? 2.701 8.656 -12.203 1 55.78 131 ASP A C 1
ATOM 1098 O O . ASP A 1 131 ? 1.481 8.766 -12.062 1 55.78 131 ASP A O 1
ATOM 1102 N N . ALA A 1 132 ? 3.383 9.422 -11.469 1 43.56 132 ALA A N 1
ATOM 1103 C CA . ALA A 1 132 ? 3.01 10.828 -11.633 1 43.56 132 ALA A CA 1
ATOM 1104 C C . ALA A 1 132 ? 3.25 11.289 -13.07 1 43.56 132 ALA A C 1
ATOM 1106 O O . ALA A 1 132 ? 4.113 10.75 -13.766 1 43.56 132 ALA A O 1
ATOM 1107 N N . LEU B 1 1 ? 8.164 15.109 -34.812 1 24.05 1 LEU B N 1
ATOM 1108 C CA . LEU B 1 1 ? 7.938 16.031 -33.719 1 24.05 1 LEU B CA 1
ATOM 1109 C C . LEU B 1 1 ? 7.699 15.289 -32.406 1 24.05 1 LEU B C 1
ATOM 1111 O O . LEU B 1 1 ? 6.676 14.617 -32.25 1 24.05 1 LEU B O 1
ATOM 1115 N N . THR B 1 2 ? 8.633 14.477 -31.734 1 25.45 2 THR B N 1
ATOM 1116 C CA . THR B 1 2 ? 8.75 13.273 -30.922 1 25.45 2 THR B CA 1
ATOM 1117 C C . THR B 1 2 ? 8.195 13.508 -29.516 1 25.45 2 THR B C 1
ATOM 1119 O O . THR B 1 2 ? 8.305 14.617 -28.984 1 25.45 2 THR B O 1
ATOM 1122 N N . ASP B 1 3 ? 7.07 12.836 -29.062 1 28.16 3 ASP B N 1
ATOM 1123 C CA . ASP B 1 3 ? 6.164 12.859 -27.906 1 28.16 3 ASP B CA 1
ATOM 1124 C C . ASP B 1 3 ? 6.941 12.883 -26.594 1 28.16 3 ASP B C 1
ATOM 1126 O O . ASP B 1 3 ? 7.316 11.836 -26.078 1 28.16 3 ASP B O 1
ATOM 1130 N N . THR B 1 4 ? 7.984 13.672 -26.344 1 30.66 4 THR B N 1
ATOM 1131 C CA . THR B 1 4 ? 8.914 14.07 -25.297 1 30.66 4 THR B CA 1
ATOM 1132 C C . THR B 1 4 ? 8.164 14.359 -24 1 30.66 4 THR B C 1
ATOM 1134 O O . THR B 1 4 ? 8.781 14.555 -22.953 1 30.66 4 THR B O 1
ATOM 1137 N N . HIS B 1 5 ? 6.895 14.797 -24.125 1 30.64 5 HIS B N 1
ATOM 1138 C CA . HIS B 1 5 ? 6.16 15.328 -22.984 1 30.64 5 HIS B CA 1
ATOM 1139 C C . HIS B 1 5 ? 5.93 14.25 -21.922 1 30.64 5 HIS B C 1
ATOM 1141 O O . HIS B 1 5 ? 5.902 14.539 -20.734 1 30.64 5 HIS B O 1
ATOM 1147 N N . THR B 1 6 ? 5.602 13.047 -22.266 1 33.22 6 THR B N 1
ATOM 1148 C CA . THR B 1 6 ? 5.145 12.008 -21.344 1 33.22 6 THR B CA 1
ATOM 1149 C C . THR B 1 6 ? 6.281 11.555 -20.438 1 33.22 6 THR B C 1
ATOM 1151 O O . THR B 1 6 ? 6.043 11.062 -19.344 1 33.22 6 THR B O 1
ATOM 1154 N N . HIS B 1 7 ? 7.477 11.625 -20.953 1 35.62 7 HIS B N 1
ATOM 1155 C CA . HIS B 1 7 ? 8.648 11.141 -20.234 1 35.62 7 HIS B CA 1
ATOM 1156 C C . HIS B 1 7 ? 9.047 12.094 -19.109 1 35.62 7 HIS B C 1
ATOM 1158 O O . HIS B 1 7 ? 9.805 11.727 -18.219 1 35.62 7 HIS B O 1
ATOM 1164 N N . LEU B 1 8 ? 8.828 13.367 -19.391 1 35.53 8 LEU B N 1
ATOM 1165 C CA . LEU B 1 8 ? 9.234 14.406 -18.453 1 35.53 8 LEU B CA 1
ATOM 1166 C C . LEU B 1 8 ? 8.477 14.273 -17.125 1 35.53 8 LEU B C 1
ATOM 1168 O O . LEU B 1 8 ? 9.023 14.555 -16.062 1 35.53 8 LEU B O 1
ATOM 1172 N N . TYR B 1 9 ? 7.246 13.891 -17.25 1 35.5 9 TYR B N 1
ATOM 1173 C CA . TYR B 1 9 ? 6.418 13.875 -16.062 1 35.5 9 TYR B CA 1
ATOM 1174 C C . TYR B 1 9 ? 6.824 12.734 -15.133 1 35.5 9 TYR B C 1
ATOM 1176 O O . TYR B 1 9 ? 6.801 12.883 -13.906 1 35.5 9 TYR B O 1
ATOM 1184 N N . SER B 1 10 ? 7.219 11.695 -15.727 1 42.69 10 SER B N 1
ATOM 1185 C CA . SER B 1 10 ? 7.688 10.617 -14.859 1 42.69 10 SER B CA 1
ATOM 1186 C C . SER B 1 10 ? 8.938 11.031 -14.094 1 42.69 10 SER B C 1
ATOM 1188 O O . SER B 1 10 ? 9.07 10.734 -12.898 1 42.69 10 SER B O 1
ATOM 1190 N N . GLU B 1 11 ? 9.82 11.711 -14.82 1 43.78 11 GLU B N 1
ATOM 1191 C CA . GLU B 1 11 ? 11.062 12.172 -14.203 1 43.78 11 GLU B CA 1
ATOM 1192 C C . GLU B 1 11 ? 10.789 13.234 -13.148 1 43.78 11 GLU B C 1
ATOM 1194 O O . GLU B 1 11 ? 11.445 13.258 -12.102 1 43.78 11 GLU B O 1
ATOM 1199 N N . GLU B 1 12 ? 9.891 14.117 -13.461 1 43 12 GLU B N 1
ATOM 1200 C CA . GLU B 1 12 ? 9.578 15.172 -12.5 1 43 12 GLU B CA 1
ATOM 1201 C C . GLU B 1 12 ? 8.969 14.594 -11.227 1 43 12 GLU B C 1
ATOM 1203 O O . GLU B 1 12 ? 9.297 15.031 -10.117 1 43 12 GLU B O 1
ATOM 1208 N N . PHE B 1 13 ? 8.203 13.555 -11.445 1 47.22 13 PHE B N 1
ATOM 1209 C CA . PHE B 1 13 ? 7.582 12.977 -10.258 1 47.22 13 PHE B CA 1
ATOM 1210 C C . PHE B 1 13 ? 8.578 12.141 -9.477 1 47.22 13 PHE B C 1
ATOM 1212 O O . PHE B 1 13 ? 8.508 12.062 -8.242 1 47.22 13 PHE B O 1
ATOM 1219 N N . ASP B 1 14 ? 9.508 11.555 -10.289 1 55.22 14 ASP B N 1
ATOM 1220 C CA . ASP B 1 14 ? 10.594 10.898 -9.578 1 55.22 14 ASP B CA 1
ATOM 1221 C C . ASP B 1 14 ? 11.359 11.891 -8.703 1 55.22 14 ASP B C 1
ATOM 1223 O O . ASP B 1 14 ? 11.75 11.562 -7.578 1 55.22 14 ASP B O 1
ATOM 1227 N N . ILE B 1 15 ? 11.477 13.07 -9.32 1 53.38 15 ILE B N 1
ATOM 1228 C CA . ILE B 1 15 ? 12.148 14.125 -8.57 1 53.38 15 ILE B CA 1
ATOM 1229 C C . ILE B 1 15 ? 11.305 14.508 -7.355 1 53.38 15 ILE B C 1
ATOM 1231 O O . ILE B 1 15 ? 11.836 14.68 -6.254 1 53.38 15 ILE B O 1
ATOM 1235 N N . ASP B 1 16 ? 10 14.258 -7.527 1 63.28 16 ASP B N 1
ATOM 1236 C CA . ASP B 1 16 ? 9.117 14.703 -6.453 1 63.28 16 ASP B CA 1
ATOM 1237 C C . ASP B 1 16 ? 9.047 13.672 -5.332 1 63.28 16 ASP B C 1
ATOM 1239 O O . ASP B 1 16 ? 9.148 14.016 -4.152 1 63.28 16 ASP B O 1
ATOM 1243 N N . ARG B 1 17 ? 9.227 12.398 -5.82 1 72 17 ARG B N 1
ATOM 1244 C CA . ARG B 1 17 ? 9.18 11.391 -4.77 1 72 17 ARG B CA 1
ATOM 1245 C C . ARG B 1 17 ? 10.453 11.422 -3.924 1 72 17 ARG B C 1
ATOM 1247 O O . ARG B 1 17 ? 10.383 11.359 -2.693 1 72 17 ARG B O 1
ATOM 1254 N N . GLU B 1 18 ? 11.484 11.531 -4.633 1 77.12 18 GLU B N 1
ATOM 1255 C CA . GLU B 1 18 ? 12.758 11.578 -3.924 1 77.12 18 GLU B CA 1
ATOM 1256 C C . GLU B 1 18 ? 12.836 12.789 -3.004 1 77.12 18 GLU B C 1
ATOM 1258 O O . GLU B 1 18 ? 13.289 12.688 -1.863 1 77.12 18 GLU B O 1
ATOM 1263 N N . GLU B 1 19 ? 12.461 13.859 -3.549 1 79 19 GLU B N 1
ATOM 1264 C CA . GLU B 1 19 ? 12.484 15.078 -2.748 1 79 19 GLU B CA 1
ATOM 1265 C C . GLU B 1 19 ? 11.57 14.953 -1.531 1 79 19 GLU B C 1
ATOM 1267 O O . GLU B 1 19 ? 11.922 15.406 -0.438 1 79 19 GLU B O 1
ATOM 1272 N N . VAL B 1 20 ? 10.477 14.328 -1.757 1 77.44 20 VAL B N 1
ATOM 1273 C CA . VAL B 1 20 ? 9.516 14.18 -0.672 1 77.44 20 VAL B CA 1
ATOM 1274 C C . VAL B 1 20 ? 10.07 13.219 0.383 1 77.44 20 VAL B C 1
ATOM 1276 O O . VAL B 1 20 ? 9.977 13.492 1.583 1 77.44 20 VAL B O 1
ATOM 1279 N N . ILE B 1 21 ? 10.664 12.172 -0.064 1 84.62 21 ILE B N 1
ATOM 1280 C CA . ILE B 1 21 ? 11.234 11.195 0.852 1 84.62 21 ILE B CA 1
ATOM 1281 C C . ILE B 1 21 ? 12.391 11.82 1.627 1 84.62 21 ILE B C 1
ATOM 1283 O O . ILE B 1 21 ? 12.477 11.68 2.848 1 84.62 21 ILE B O 1
ATOM 1287 N N . GLN B 1 22 ? 13.18 12.57 0.944 1 86.81 22 GLN B N 1
ATOM 1288 C CA . GLN B 1 22 ? 14.289 13.242 1.603 1 86.81 22 GLN B CA 1
ATOM 1289 C C . GLN B 1 22 ? 13.797 14.219 2.66 1 86.81 22 GLN B C 1
ATOM 1291 O O . GLN B 1 22 ? 14.328 14.273 3.77 1 86.81 22 GLN B O 1
ATOM 1296 N N . ARG B 1 23 ? 12.844 14.953 2.314 1 84.81 23 ARG B N 1
ATOM 1297 C CA . ARG B 1 23 ? 12.273 15.906 3.258 1 84.81 23 ARG B CA 1
ATOM 1298 C C . ARG B 1 23 ? 11.68 15.195 4.469 1 84.81 23 ARG B C 1
ATOM 1300 O O . ARG B 1 23 ? 11.844 15.648 5.605 1 84.81 23 ARG B O 1
ATOM 1307 N N . ALA B 1 24 ? 10.961 14.141 4.188 1 88.62 24 ALA B N 1
ATOM 1308 C CA . ALA B 1 24 ? 10.367 13.367 5.273 1 88.62 24 ALA B CA 1
ATOM 1309 C C . ALA B 1 24 ? 11.438 12.805 6.203 1 88.62 24 ALA B C 1
ATOM 1311 O O . ALA B 1 24 ? 11.281 12.82 7.426 1 88.62 24 ALA B O 1
ATOM 1312 N N . ILE B 1 25 ? 12.508 12.383 5.672 1 90.44 25 ILE B N 1
ATOM 1313 C CA . ILE B 1 25 ? 13.625 11.867 6.461 1 90.44 25 ILE B CA 1
ATOM 1314 C C . ILE B 1 25 ? 14.203 12.984 7.328 1 90.44 25 ILE B C 1
ATOM 1316 O O . ILE B 1 25 ? 14.445 12.789 8.523 1 90.44 25 ILE B O 1
ATOM 1320 N N . ASN B 1 26 ? 14.289 14.078 6.727 1 90.19 26 ASN B N 1
ATOM 1321 C CA . ASN B 1 26 ? 14.836 15.234 7.438 1 90.19 26 ASN B CA 1
ATOM 1322 C C . ASN B 1 26 ? 13.93 15.664 8.586 1 90.19 26 ASN B C 1
ATOM 1324 O O . ASN B 1 26 ? 14.391 16.297 9.539 1 90.19 26 ASN B O 1
ATOM 1328 N N . THR B 1 27 ? 12.742 15.305 8.453 1 87.81 27 THR B N 1
ATOM 1329 C CA . THR B 1 27 ? 11.797 15.711 9.492 1 87.81 27 THR B CA 1
ATOM 1330 C C . THR B 1 27 ? 11.656 14.625 10.555 1 87.81 27 THR B C 1
ATOM 1332 O O . THR B 1 27 ? 10.891 14.773 11.508 1 87.81 27 THR B O 1
ATOM 1335 N N . GLY B 1 28 ? 12.273 13.492 10.336 1 91.06 28 GLY B N 1
ATOM 1336 C CA . GLY B 1 28 ? 12.32 12.531 11.422 1 91.06 28 GLY B CA 1
ATOM 1337 C C . GLY B 1 28 ? 11.609 11.227 11.102 1 91.06 28 GLY B C 1
ATOM 1338 O O . GLY B 1 28 ? 11.578 10.312 11.922 1 91.06 28 GLY B O 1
ATOM 1339 N N . VAL B 1 29 ? 11 11.148 9.93 1 91.5 29 VAL B N 1
ATOM 1340 C CA . VAL B 1 29 ? 10.438 9.867 9.516 1 91.5 29 VAL B CA 1
ATOM 1341 C C . VAL B 1 29 ? 11.539 8.977 8.961 1 91.5 29 VAL B C 1
ATOM 1343 O O . VAL B 1 29 ? 12.281 9.383 8.062 1 91.5 29 VAL B O 1
ATOM 1346 N N . SER B 1 30 ? 11.602 7.734 9.438 1 92.44 30 SER B N 1
ATOM 1347 C CA . SER B 1 30 ? 12.812 6.988 9.133 1 92.44 30 SER B CA 1
ATOM 1348 C C . SER B 1 30 ? 12.508 5.762 8.273 1 92.44 30 SER B C 1
ATOM 1350 O O . SER B 1 30 ? 13.422 5.164 7.695 1 92.44 30 SER B O 1
ATOM 1352 N N . ARG B 1 31 ? 11.328 5.434 8.156 1 95.94 31 ARG B N 1
ATOM 1353 C CA . ARG B 1 31 ? 11.039 4.195 7.438 1 95.94 31 ARG B CA 1
ATOM 1354 C C . ARG B 1 31 ? 9.953 4.406 6.391 1 95.94 31 ARG B C 1
ATOM 1356 O O . ARG B 1 31 ? 8.891 4.953 6.691 1 95.94 31 ARG B O 1
ATOM 1363 N N . PHE B 1 32 ? 10.289 4.016 5.176 1 95 32 PHE B N 1
ATOM 1364 C CA . PHE B 1 32 ? 9.383 4.117 4.043 1 95 32 PHE B CA 1
ATOM 1365 C C . PHE B 1 32 ? 9.188 2.758 3.381 1 95 32 PHE B C 1
ATOM 1367 O O . PHE B 1 32 ? 10.148 2.15 2.908 1 95 32 PHE B O 1
ATOM 1374 N N . PHE B 1 33 ? 7.934 2.27 3.391 1 96.25 33 PHE B N 1
ATOM 1375 C CA . PHE B 1 33 ? 7.57 1.089 2.615 1 96.25 33 PHE B CA 1
ATOM 1376 C C . PHE B 1 33 ? 7.113 1.481 1.216 1 96.25 33 PHE B C 1
ATOM 1378 O O . PHE B 1 33 ? 6.242 2.344 1.06 1 96.25 33 PHE B O 1
ATOM 1385 N N . ILE B 1 34 ? 7.738 0.884 0.226 1 94.06 34 ILE B N 1
ATOM 1386 C CA . ILE B 1 34 ? 7.441 1.217 -1.163 1 94.06 34 ILE B CA 1
ATOM 1387 C C . ILE B 1 34 ? 6.93 -0.023 -1.894 1 94.06 34 ILE B C 1
ATOM 1389 O O . ILE B 1 34 ? 7.699 -0.941 -2.184 1 94.06 34 ILE B O 1
ATOM 1393 N N . PRO B 1 35 ? 5.617 -0.015 -2.189 1 95.19 35 PRO B N 1
ATOM 1394 C CA . PRO B 1 35 ? 5.098 -1.136 -2.979 1 95.19 35 PRO B CA 1
ATOM 1395 C C . PRO B 1 35 ? 5.434 -1.016 -4.465 1 95.19 35 PRO B C 1
ATOM 1397 O O . PRO B 1 35 ? 5.609 0.094 -4.973 1 95.19 35 PRO B O 1
ATOM 1400 N N . SER B 1 36 ? 5.551 -2.172 -5.074 1 93.81 36 SER B N 1
ATOM 1401 C CA . SER B 1 36 ? 5.746 -2.195 -6.523 1 93.81 36 SER B CA 1
ATOM 1402 C C . SER B 1 36 ? 4.422 -2.061 -7.262 1 93.81 36 SER B C 1
ATOM 1404 O O . SER B 1 36 ? 3.354 -2.205 -6.664 1 93.81 36 SER B O 1
ATOM 1406 N N . ILE B 1 37 ? 4.555 -1.724 -8.531 1 92.81 37 ILE B N 1
ATOM 1407 C CA . ILE B 1 37 ? 3.383 -1.593 -9.383 1 92.81 37 ILE B CA 1
ATOM 1408 C C . ILE B 1 37 ? 3.471 -2.592 -10.539 1 92.81 37 ILE B C 1
ATOM 1410 O O . ILE B 1 37 ? 2.65 -3.508 -10.641 1 92.81 37 ILE B O 1
ATOM 1414 N N . ASP B 1 38 ? 4.395 -2.373 -11.375 1 95.31 38 ASP B N 1
ATOM 1415 C CA . ASP B 1 38 ? 4.77 -3.307 -12.43 1 95.31 38 ASP B CA 1
ATOM 1416 C C . ASP B 1 38 ? 6.266 -3.244 -12.719 1 95.31 38 ASP B C 1
ATOM 1418 O O . ASP B 1 38 ? 7.008 -2.549 -12.016 1 95.31 38 ASP B O 1
ATOM 1422 N N . SER B 1 39 ? 6.703 -4.02 -13.734 1 97.12 39 SER B N 1
ATOM 1423 C CA . SER B 1 39 ? 8.133 -4.195 -13.977 1 97.12 39 SER B CA 1
ATOM 1424 C C . SER B 1 39 ? 8.781 -2.9 -14.445 1 97.12 39 SER B C 1
ATOM 1426 O O . SER B 1 39 ? 9.984 -2.709 -14.289 1 97.12 39 SER B O 1
ATOM 1428 N N . SER B 1 40 ? 8.016 -1.995 -15 1 93.5 40 SER B N 1
ATOM 1429 C CA . SER B 1 40 ? 8.594 -0.764 -15.531 1 93.5 40 SER B CA 1
ATOM 1430 C C . SER B 1 40 ? 9.086 0.149 -14.414 1 93.5 40 SER B C 1
ATOM 1432 O O . SER B 1 40 ? 9.867 1.067 -14.656 1 93.5 40 SER B O 1
ATOM 1434 N N . TYR B 1 41 ? 8.727 -0.145 -13.172 1 89.94 41 TYR B N 1
ATOM 1435 C CA . TYR B 1 41 ? 9.055 0.728 -12.055 1 89.94 41 TYR B CA 1
ATOM 1436 C C . TYR B 1 41 ? 10.195 0.147 -11.227 1 89.94 41 TYR B C 1
ATOM 1438 O O . TYR B 1 41 ? 10.742 0.819 -10.352 1 89.94 41 TYR B O 1
ATOM 1446 N N . THR B 1 42 ? 10.617 -1.026 -11.492 1 94.88 42 THR B N 1
ATOM 1447 C CA . THR B 1 42 ? 11.539 -1.774 -10.641 1 94.88 42 THR B CA 1
ATOM 1448 C C . THR B 1 42 ? 12.859 -1.023 -10.484 1 94.88 42 THR B C 1
ATOM 1450 O O . THR B 1 42 ? 13.328 -0.819 -9.367 1 94.88 42 THR B O 1
ATOM 1453 N N . GLN B 1 43 ? 13.344 -0.546 -11.547 1 93.81 43 GLN B N 1
ATOM 1454 C CA . GLN B 1 43 ? 14.648 0.115 -11.484 1 93.81 43 GLN B CA 1
ATOM 1455 C C . GLN B 1 43 ? 14.57 1.401 -10.664 1 93.81 43 GLN B C 1
ATOM 1457 O O . GLN B 1 43 ? 15.484 1.713 -9.898 1 93.81 43 GLN B O 1
ATOM 1462 N N . LYS B 1 44 ? 13.516 2.121 -10.805 1 89.31 44 LYS B N 1
ATOM 1463 C CA . LYS B 1 44 ? 13.336 3.35 -10.039 1 89.31 44 LYS B CA 1
ATOM 1464 C C . LYS B 1 44 ? 13.273 3.059 -8.539 1 89.31 44 LYS B C 1
ATOM 1466 O O . LYS B 1 44 ? 13.812 3.82 -7.73 1 89.31 44 LYS B O 1
ATOM 1471 N N . MET B 1 45 ? 12.672 1.982 -8.195 1 91.88 45 MET B N 1
ATOM 1472 C CA . MET B 1 45 ? 12.586 1.569 -6.801 1 91.88 45 MET B CA 1
ATOM 1473 C C . MET B 1 45 ? 13.969 1.205 -6.258 1 91.88 45 MET B C 1
ATOM 1475 O O . MET B 1 45 ? 14.32 1.582 -5.141 1 91.88 45 MET B O 1
ATOM 1479 N N . TYR B 1 46 ? 14.727 0.555 -7.074 1 95.38 46 TYR B N 1
ATOM 1480 C CA . TYR B 1 46 ? 16.078 0.161 -6.656 1 95.38 46 TYR B CA 1
ATOM 1481 C C . TYR B 1 46 ? 16.969 1.38 -6.477 1 95.38 46 TYR B C 1
ATOM 1483 O O . TYR B 1 46 ? 17.75 1.446 -5.531 1 95.38 46 TYR B O 1
ATOM 1491 N N . ASP B 1 47 ? 16.812 2.301 -7.352 1 93.5 47 ASP B N 1
ATOM 1492 C CA . ASP B 1 47 ? 17.609 3.523 -7.246 1 93.5 47 ASP B CA 1
ATOM 1493 C C . ASP B 1 47 ? 17.281 4.277 -5.957 1 93.5 47 ASP B C 1
ATOM 1495 O O . ASP B 1 47 ? 18.188 4.793 -5.293 1 93.5 47 ASP B O 1
ATOM 1499 N N . LEU B 1 48 ? 16.047 4.312 -5.668 1 90.94 48 LEU B N 1
ATOM 1500 C CA . LEU B 1 48 ? 15.617 4.977 -4.445 1 90.94 48 LEU B CA 1
ATOM 1501 C C . LEU B 1 48 ? 16.188 4.266 -3.215 1 90.94 48 LEU B C 1
ATOM 1503 O O . LEU B 1 48 ? 16.672 4.918 -2.289 1 90.94 48 LEU B O 1
ATOM 1507 N N . GLU B 1 49 ? 16.125 2.967 -3.182 1 94.94 49 GLU B N 1
ATOM 1508 C CA . GLU B 1 49 ? 16.641 2.18 -2.068 1 94.94 49 GLU B CA 1
ATOM 1509 C C . GLU B 1 49 ? 18.156 2.363 -1.922 1 94.94 49 GLU B C 1
ATOM 1511 O O . GLU B 1 49 ? 18.672 2.455 -0.805 1 94.94 49 GLU B O 1
ATOM 1516 N N . LYS B 1 50 ? 18.797 2.414 -3.043 1 95.81 50 LYS B N 1
ATOM 1517 C CA . LYS B 1 50 ? 20.25 2.621 -3.027 1 95.81 50 LYS B CA 1
ATOM 1518 C C . LYS B 1 50 ? 20.609 3.965 -2.4 1 95.81 50 LYS B C 1
ATOM 1520 O O . LYS B 1 50 ? 21.594 4.074 -1.673 1 95.81 50 LYS B O 1
ATOM 1525 N N . LYS B 1 51 ? 19.844 4.918 -2.652 1 93.19 51 LYS B N 1
ATOM 1526 C CA . LYS B 1 51 ? 20.094 6.262 -2.135 1 93.19 51 LYS B CA 1
ATOM 1527 C C . LYS B 1 51 ? 19.797 6.336 -0.638 1 93.19 51 LYS B C 1
ATOM 1529 O O . LYS B 1 51 ? 20.484 7.062 0.095 1 93.19 51 LYS B O 1
ATOM 1534 N N . TYR B 1 52 ? 18.812 5.605 -0.219 1 94.31 52 TYR B N 1
ATOM 1535 C CA . TYR B 1 52 ? 18.406 5.617 1.182 1 94.31 52 TYR B CA 1
ATOM 1536 C C . TYR B 1 52 ? 18.266 4.199 1.724 1 94.31 52 TYR B C 1
ATOM 1538 O O . TYR B 1 52 ? 17.172 3.785 2.121 1 94.31 52 TYR B O 1
ATOM 1546 N N . PRO B 1 53 ? 19.406 3.453 1.869 1 95.56 53 PRO B N 1
ATOM 1547 C CA . PRO B 1 53 ? 19.359 2.02 2.16 1 95.56 53 PRO B CA 1
ATOM 1548 C C . PRO B 1 53 ? 18.844 1.717 3.562 1 95.56 53 PRO B C 1
ATOM 1550 O O . PRO B 1 53 ? 18.312 0.63 3.807 1 95.56 53 PRO B O 1
ATOM 1553 N N . SER B 1 54 ? 18.922 2.662 4.434 1 96.06 54 SER B N 1
ATOM 1554 C CA . SER B 1 54 ? 18.469 2.42 5.797 1 96.06 54 SER B CA 1
ATOM 1555 C C . SER B 1 54 ? 17.031 2.898 5.992 1 96.06 54 SER B C 1
ATOM 1557 O O . SER B 1 54 ? 16.438 2.668 7.047 1 96.06 54 SER B O 1
ATOM 1559 N N . ASN B 1 55 ? 16.438 3.551 4.953 1 96.31 55 ASN B N 1
ATOM 1560 C CA . ASN B 1 55 ? 15.141 4.211 5.129 1 96.31 55 ASN B CA 1
ATOM 1561 C C . ASN B 1 55 ? 14.07 3.596 4.23 1 96.31 55 ASN B C 1
ATOM 1563 O O . ASN B 1 55 ? 12.875 3.709 4.516 1 96.31 55 ASN B O 1
ATOM 1567 N N . VAL B 1 56 ? 14.562 2.996 3.193 1 95.19 56 VAL B N 1
ATOM 1568 C CA . VAL B 1 56 ? 13.625 2.533 2.174 1 95.19 56 VAL B CA 1
ATOM 1569 C C . VAL B 1 56 ? 13.508 1.012 2.234 1 95.19 56 VAL B C 1
ATOM 1571 O O . VAL B 1 56 ? 14.508 0.3 2.152 1 95.19 56 VAL B O 1
ATOM 1574 N N . PHE B 1 57 ? 12.281 0.51 2.365 1 97.06 57 PHE B N 1
ATOM 1575 C CA . PHE B 1 57 ? 11.953 -0.909 2.412 1 97.06 57 PHE B CA 1
ATOM 1576 C C . PHE B 1 57 ? 11 -1.28 1.282 1 97.06 57 PHE B C 1
ATOM 1578 O O . PHE B 1 57 ? 9.836 -0.872 1.284 1 97.06 57 PHE B O 1
ATOM 1585 N N . LEU B 1 58 ? 11.516 -2.102 0.395 1 97 58 LEU B N 1
ATOM 1586 C CA . LEU B 1 58 ? 10.797 -2.354 -0.847 1 97 58 LEU B CA 1
ATOM 1587 C C . LEU B 1 58 ? 9.883 -3.566 -0.708 1 97 58 LEU B C 1
ATOM 1589 O O . LEU B 1 58 ? 10.203 -4.512 0.015 1 97 58 LEU B O 1
ATOM 1593 N N . MET B 1 59 ? 8.766 -3.473 -1.371 1 97.75 59 MET B N 1
ATOM 1594 C CA . MET B 1 59 ? 7.883 -4.605 -1.629 1 97.75 59 MET B CA 1
ATOM 1595 C C . MET B 1 59 ? 7.84 -4.934 -3.117 1 97.75 59 MET B C 1
ATOM 1597 O O . MET B 1 59 ? 8.062 -4.059 -3.957 1 97.75 59 MET B O 1
ATOM 1601 N N . MET B 1 60 ? 7.609 -6.184 -3.434 1 98.25 60 MET B N 1
ATOM 1602 C CA . MET B 1 60 ? 7.613 -6.617 -4.828 1 98.25 60 MET B CA 1
ATOM 1603 C C . MET B 1 60 ? 6.301 -7.309 -5.18 1 98.25 60 MET B C 1
ATOM 1605 O O . MET B 1 60 ? 5.836 -8.188 -4.449 1 98.25 60 MET B O 1
ATOM 1609 N N . GLY B 1 61 ? 5.645 -6.875 -6.211 1 98.06 61 GLY B N 1
ATOM 1610 C CA . GLY B 1 61 ? 4.383 -7.438 -6.676 1 98.06 61 GLY B CA 1
ATOM 1611 C C . GLY B 1 61 ? 3.855 -6.758 -7.926 1 98.06 61 GLY B C 1
ATOM 1612 O O . GLY B 1 61 ? 4.438 -5.777 -8.398 1 98.06 61 GLY B O 1
ATOM 1613 N N . LEU B 1 62 ? 2.818 -7.344 -8.484 1 97.38 62 LEU B N 1
ATOM 1614 C CA . LEU B 1 62 ? 2.088 -6.766 -9.609 1 97.38 62 LEU B CA 1
ATOM 1615 C C . LEU B 1 62 ? 0.748 -6.199 -9.148 1 97.38 62 LEU B C 1
ATOM 1617 O O . LEU B 1 62 ? -0.139 -6.949 -8.734 1 97.38 62 LEU B O 1
ATOM 1621 N N . HIS B 1 63 ? 0.675 -4.855 -9.195 1 94.56 63 HIS B N 1
ATOM 1622 C CA . HIS B 1 63 ? -0.534 -4.156 -8.773 1 94.56 63 HIS B CA 1
ATOM 1623 C C . HIS B 1 63 ? -1.721 -4.523 -9.656 1 94.56 63 HIS B C 1
ATOM 1625 O O . HIS B 1 63 ? -1.584 -4.617 -10.875 1 94.56 63 HIS B O 1
ATOM 1631 N N . PRO B 1 64 ? -2.945 -4.645 -9.055 1 92.38 64 PRO B N 1
ATOM 1632 C CA . PRO B 1 64 ? -4.078 -5.152 -9.836 1 92.38 64 PRO B CA 1
ATOM 1633 C C . PRO B 1 64 ? -4.426 -4.262 -11.023 1 92.38 64 PRO B C 1
ATOM 1635 O O . PRO B 1 64 ? -4.84 -4.758 -12.07 1 92.38 64 PRO B O 1
ATOM 1638 N N . THR B 1 65 ? -4.23 -2.988 -10.922 1 88.94 65 THR B N 1
ATOM 1639 C CA . THR B 1 65 ? -4.613 -2.098 -12.016 1 88.94 65 THR B CA 1
ATOM 1640 C C . THR B 1 65 ? -3.617 -2.193 -13.164 1 88.94 65 THR B C 1
ATOM 1642 O O . THR B 1 65 ? -3.852 -1.642 -14.242 1 88.94 65 THR B O 1
ATOM 1645 N N . TYR B 1 66 ? -2.568 -2.932 -13 1 92.06 66 TYR B N 1
ATOM 1646 C CA . TYR B 1 66 ? -1.554 -3.07 -14.039 1 92.06 66 TYR B CA 1
ATOM 1647 C C . TYR B 1 66 ? -1.532 -4.488 -14.594 1 92.06 66 TYR B C 1
ATOM 1649 O O . TYR B 1 66 ? -0.643 -4.844 -15.375 1 92.06 66 TYR B O 1
ATOM 1657 N N . VAL B 1 67 ? -2.498 -5.262 -14.188 1 94.88 67 VAL B N 1
ATOM 1658 C CA . VAL B 1 67 ? -2.699 -6.578 -14.789 1 94.88 67 VAL B CA 1
ATOM 1659 C C . VAL B 1 67 ? -3.365 -6.426 -16.156 1 94.88 67 VAL B C 1
ATOM 1661 O O . VAL B 1 67 ? -4.492 -5.938 -16.25 1 94.88 67 VAL B O 1
ATOM 1664 N N . LYS B 1 68 ? -2.613 -6.793 -17.156 1 95.44 68 LYS B N 1
ATOM 1665 C CA . LYS B 1 68 ? -3.062 -6.711 -18.547 1 95.44 68 LYS B CA 1
ATOM 1666 C C . LYS B 1 68 ? -2.746 -8 -19.297 1 95.44 68 LYS B C 1
ATOM 1668 O O . LYS B 1 68 ? -2.682 -9.078 -18.703 1 95.44 68 LYS B O 1
ATOM 1673 N N . GLU B 1 69 ? -2.646 -7.906 -20.562 1 96.69 69 GLU B N 1
ATOM 1674 C CA . GLU B 1 69 ? -2.396 -9.086 -21.391 1 96.69 69 GLU B CA 1
ATOM 1675 C C . GLU B 1 69 ? -1.047 -9.719 -21.047 1 96.69 69 GLU B C 1
ATOM 1677 O O . GLU B 1 69 ? -0.874 -10.93 -21.188 1 96.69 69 GLU B O 1
ATOM 1682 N N . ASN B 1 70 ? -0.179 -8.898 -20.578 1 98.06 70 ASN B N 1
ATOM 1683 C CA . ASN B 1 70 ? 1.177 -9.375 -20.328 1 98.06 70 ASN B CA 1
ATOM 1684 C C . ASN B 1 70 ? 1.361 -9.797 -18.875 1 98.06 70 ASN B C 1
ATOM 1686 O O . ASN B 1 70 ? 2.482 -9.805 -18.359 1 98.06 70 ASN B O 1
ATOM 1690 N N . TYR B 1 71 ? 0.285 -10.164 -18.156 1 98.12 71 TYR B N 1
ATOM 1691 C CA . TYR B 1 71 ? 0.357 -10.391 -16.719 1 98.12 71 TYR B CA 1
ATOM 1692 C C . TYR B 1 71 ? 1.266 -11.57 -16.406 1 98.12 71 TYR B C 1
ATOM 1694 O O . TYR B 1 71 ? 1.926 -11.586 -15.359 1 98.12 71 TYR B O 1
ATOM 1702 N N . LEU B 1 72 ? 1.435 -12.539 -17.297 1 98.69 72 LEU B N 1
ATOM 1703 C CA . LEU B 1 72 ? 2.305 -13.688 -17.047 1 98.69 72 LEU B CA 1
ATOM 1704 C C . LEU B 1 72 ? 3.771 -13.266 -17.047 1 98.69 72 LEU B C 1
ATOM 1706 O O . LEU B 1 72 ? 4.566 -13.75 -16.25 1 98.69 72 LEU B O 1
ATOM 1710 N N . GLU B 1 73 ? 4.105 -12.398 -17.953 1 98.81 73 GLU B N 1
ATOM 1711 C CA . GLU B 1 73 ? 5.457 -11.852 -17.984 1 98.81 73 GLU B CA 1
ATOM 1712 C C . GLU B 1 73 ? 5.742 -11.039 -16.719 1 98.81 73 GLU B C 1
ATOM 1714 O O . GLU B 1 73 ? 6.836 -11.125 -16.156 1 98.81 73 GLU B O 1
ATOM 1719 N N . GLU B 1 74 ? 4.801 -10.266 -16.328 1 98.69 74 GLU B N 1
ATOM 1720 C CA . GLU B 1 74 ? 4.941 -9.469 -15.125 1 98.69 74 GLU B CA 1
ATOM 1721 C C . GLU B 1 74 ? 5.113 -10.352 -13.891 1 98.69 74 GLU B C 1
ATOM 1723 O O . GLU B 1 74 ? 5.934 -10.055 -13.016 1 98.69 74 GLU B O 1
ATOM 1728 N N . LEU B 1 75 ? 4.336 -11.43 -13.852 1 98.81 75 LEU B N 1
ATOM 1729 C CA . LEU B 1 75 ? 4.441 -12.336 -12.711 1 98.81 75 LEU B CA 1
ATOM 1730 C C . LEU B 1 75 ? 5.789 -13.047 -12.711 1 98.81 75 LEU B C 1
ATOM 1732 O O . LEU B 1 75 ? 6.363 -13.297 -11.648 1 98.81 75 LEU B O 1
ATOM 1736 N N . ALA B 1 76 ? 6.305 -13.359 -13.836 1 98.81 76 ALA B N 1
ATOM 1737 C CA . ALA B 1 76 ? 7.641 -13.938 -13.93 1 98.81 76 ALA B CA 1
ATOM 1738 C C . ALA B 1 76 ? 8.703 -12.969 -13.414 1 98.81 76 ALA B C 1
ATOM 1740 O O . ALA B 1 76 ? 9.641 -13.383 -12.727 1 98.81 76 ALA B O 1
ATOM 1741 N N . HIS B 1 77 ? 8.547 -11.758 -13.758 1 98.75 77 HIS B N 1
ATOM 1742 C CA . HIS B 1 77 ? 9.438 -10.727 -13.258 1 98.75 77 HIS B CA 1
ATOM 1743 C C . HIS B 1 77 ? 9.398 -10.656 -11.734 1 98.75 77 HIS B C 1
ATOM 1745 O O . HIS B 1 77 ? 10.445 -10.609 -11.086 1 98.75 77 HIS B O 1
ATOM 1751 N N . VAL B 1 78 ? 8.234 -10.695 -11.18 1 98.75 78 VAL B N 1
ATOM 1752 C CA . VAL B 1 78 ? 8.07 -10.648 -9.734 1 98.75 78 VAL B CA 1
ATOM 1753 C C . VAL B 1 78 ? 8.812 -11.82 -9.094 1 98.75 78 VAL B C 1
ATOM 1755 O O . VAL B 1 78 ? 9.578 -11.625 -8.148 1 98.75 78 VAL B O 1
ATOM 1758 N N . GLU B 1 79 ? 8.578 -12.953 -9.602 1 98.75 79 GLU B N 1
ATOM 1759 C CA . GLU B 1 79 ? 9.211 -14.141 -9.039 1 98.75 79 GLU B CA 1
ATOM 1760 C C . GLU B 1 79 ? 10.734 -14.062 -9.148 1 98.75 79 GLU B C 1
ATOM 1762 O O . GLU B 1 79 ? 11.453 -14.406 -8.203 1 98.75 79 GLU B O 1
ATOM 1767 N N . GLN B 1 80 ? 11.211 -13.602 -10.273 1 98.69 80 GLN B N 1
ATOM 1768 C CA . GLN B 1 80 ? 12.648 -13.469 -10.461 1 98.69 80 GLN B CA 1
ATOM 1769 C C . GLN B 1 80 ? 13.25 -12.508 -9.445 1 98.69 80 GLN B C 1
ATOM 1771 O O . GLN B 1 80 ? 14.305 -12.781 -8.867 1 98.69 80 GLN B O 1
ATOM 1776 N N . GLU B 1 81 ? 12.617 -11.398 -9.25 1 98.69 81 GLU B N 1
ATOM 1777 C CA . GLU B 1 81 ? 13.125 -10.414 -8.297 1 98.69 81 GLU B CA 1
ATOM 1778 C C . GLU B 1 81 ? 13.133 -10.984 -6.879 1 98.69 81 GLU B C 1
ATOM 1780 O O . GLU B 1 81 ? 14.086 -10.781 -6.133 1 98.69 81 GLU B O 1
ATOM 1785 N N . LEU B 1 82 ? 12.086 -11.688 -6.547 1 98.56 82 LEU B N 1
ATOM 1786 C CA . LEU B 1 82 ? 11.969 -12.242 -5.203 1 98.56 82 LEU B CA 1
ATOM 1787 C C . LEU B 1 82 ? 13.086 -13.242 -4.934 1 98.56 82 LEU B C 1
ATOM 1789 O O . LEU B 1 82 ? 13.477 -13.445 -3.781 1 98.56 82 LEU B O 1
ATOM 1793 N N . LYS B 1 83 ? 13.641 -13.797 -5.965 1 98.12 83 LYS B N 1
ATOM 1794 C CA . LYS B 1 83 ? 14.719 -14.773 -5.84 1 98.12 83 LYS B CA 1
ATOM 1795 C C . LYS B 1 83 ? 16.062 -14.078 -5.637 1 98.12 83 LYS B C 1
ATOM 1797 O O . LYS B 1 83 ? 17 -14.672 -5.094 1 98.12 83 LYS B O 1
ATOM 1802 N N . THR B 1 84 ? 16.156 -12.844 -6 1 96.25 84 THR B N 1
ATOM 1803 C CA . THR B 1 84 ? 17.484 -12.266 -6.141 1 96.25 84 THR B CA 1
ATOM 1804 C C . THR B 1 84 ? 17.719 -11.18 -5.09 1 96.25 84 THR B C 1
ATOM 1806 O O . THR B 1 84 ? 18.844 -10.766 -4.855 1 96.25 84 THR B O 1
ATOM 1809 N N . LYS B 1 85 ? 16.656 -10.734 -4.484 1 95.62 85 LYS B N 1
ATOM 1810 C CA . LYS B 1 85 ? 16.75 -9.617 -3.549 1 95.62 85 LYS B CA 1
ATOM 1811 C C . LYS B 1 85 ? 15.75 -9.773 -2.406 1 95.62 85 LYS B C 1
ATOM 1813 O O . LYS B 1 85 ? 14.688 -10.383 -2.58 1 95.62 85 LYS B O 1
ATOM 1818 N N . LYS B 1 86 ? 16.172 -9.203 -1.292 1 95.94 86 LYS B N 1
ATOM 1819 C CA . LYS B 1 86 ? 15.266 -9.211 -0.15 1 95.94 86 LYS B CA 1
ATOM 1820 C C . LYS B 1 86 ? 14.195 -8.125 -0.292 1 95.94 86 LYS B C 1
ATOM 1822 O O . LYS B 1 86 ? 14.508 -6.973 -0.595 1 95.94 86 LYS B O 1
ATOM 1827 N N . PHE B 1 87 ? 13.008 -8.531 -0.058 1 98.25 87 PHE B N 1
ATOM 1828 C CA . PHE B 1 87 ? 11.867 -7.625 0.008 1 98.25 87 PHE B CA 1
ATOM 1829 C C . PHE B 1 87 ? 11.125 -7.785 1.327 1 98.25 87 PHE B C 1
ATOM 1831 O O . PHE B 1 87 ? 11.266 -8.805 2.004 1 98.25 87 PHE B O 1
ATOM 1838 N N . TYR B 1 88 ? 10.352 -6.785 1.636 1 97.19 88 TYR B N 1
ATOM 1839 C CA . TYR B 1 88 ? 9.742 -6.77 2.959 1 97.19 88 TYR B CA 1
ATOM 1840 C C . TYR B 1 88 ? 8.328 -7.332 2.912 1 97.19 88 TYR B C 1
ATOM 1842 O O . TYR B 1 88 ? 7.77 -7.715 3.945 1 97.19 88 TYR B O 1
ATOM 1850 N N . ALA B 1 89 ? 7.734 -7.402 1.777 1 97.94 89 ALA B N 1
ATOM 1851 C CA . ALA B 1 89 ? 6.418 -7.98 1.533 1 97.94 89 ALA B CA 1
ATOM 1852 C C . ALA B 1 89 ? 6.172 -8.172 0.04 1 97.94 89 ALA B C 1
ATOM 1854 O O . ALA B 1 89 ? 6.895 -7.617 -0.792 1 97.94 89 ALA B O 1
ATOM 1855 N N . VAL B 1 90 ? 5.223 -9.062 -0.237 1 98.19 90 VAL B N 1
ATOM 1856 C CA . VAL B 1 90 ? 4.652 -9.062 -1.581 1 98.19 90 VAL B CA 1
ATOM 1857 C C . VAL B 1 90 ? 3.557 -8.008 -1.679 1 98.19 90 VAL B C 1
ATOM 1859 O O . VAL B 1 90 ? 2.568 -8.055 -0.941 1 98.19 90 VAL B O 1
ATOM 1862 N N . GLY B 1 91 ? 3.744 -7.027 -2.537 1 95.81 91 GLY B N 1
ATOM 1863 C CA . GLY B 1 91 ? 2.748 -5.969 -2.594 1 95.81 91 GLY B CA 1
ATOM 1864 C C . GLY B 1 91 ? 3.141 -4.828 -3.51 1 95.81 91 GLY B C 1
ATOM 1865 O O . GLY B 1 91 ? 4.316 -4.672 -3.85 1 95.81 91 GLY B O 1
ATOM 1866 N N . GLU B 1 92 ? 2.172 -4.102 -3.979 1 93.94 92 GLU B N 1
ATOM 1867 C CA . GLU B 1 92 ? 0.749 -4.18 -3.662 1 93.94 92 GLU B CA 1
ATOM 1868 C C . GLU B 1 92 ? 0.026 -5.145 -4.602 1 93.94 92 GLU B C 1
ATOM 1870 O O . GLU B 1 92 ? 0.22 -5.094 -5.816 1 93.94 92 GLU B O 1
ATOM 1875 N N . ILE B 1 93 ? -0.756 -6.047 -3.98 1 93.94 93 ILE B N 1
ATOM 1876 C CA . ILE B 1 93 ? -1.471 -7.016 -4.805 1 93.94 93 ILE B CA 1
ATOM 1877 C C . ILE B 1 93 ? -2.936 -7.074 -4.375 1 93.94 93 ILE B C 1
ATOM 1879 O O . ILE B 1 93 ? -3.295 -6.594 -3.299 1 93.94 93 ILE B O 1
ATOM 1883 N N . GLY B 1 94 ? -3.803 -7.566 -5.219 1 90.38 94 GLY B N 1
ATOM 1884 C CA . GLY B 1 94 ? -5.227 -7.66 -4.945 1 90.38 94 GLY B CA 1
ATOM 1885 C C . GLY B 1 94 ? -6.078 -7.621 -6.199 1 90.38 94 GLY B C 1
ATOM 1886 O O . GLY B 1 94 ? -5.641 -8.047 -7.27 1 90.38 94 GLY B O 1
ATOM 1887 N N . ILE B 1 95 ? -7.328 -7.277 -5.945 1 86.94 95 ILE B N 1
ATOM 1888 C CA . ILE B 1 95 ? -8.32 -7.141 -7.004 1 86.94 95 ILE B CA 1
ATOM 1889 C C . ILE B 1 95 ? -8.875 -5.719 -7.012 1 86.94 95 ILE B C 1
ATOM 1891 O O . ILE B 1 95 ? -9.164 -5.148 -5.957 1 86.94 95 ILE B O 1
ATOM 1895 N N . ASP B 1 96 ? -8.875 -5.082 -8.18 1 83.94 96 ASP B N 1
ATOM 1896 C CA . ASP B 1 96 ? -9.469 -3.762 -8.367 1 83.94 96 ASP B CA 1
ATOM 1897 C C . ASP B 1 96 ? -10.547 -3.799 -9.453 1 83.94 96 ASP B C 1
ATOM 1899 O O . ASP B 1 96 ? -10.242 -3.982 -10.633 1 83.94 96 ASP B O 1
ATOM 1903 N N . LEU B 1 97 ? -11.844 -3.561 -9.086 1 73.25 97 LEU B N 1
ATOM 1904 C CA . LEU B 1 97 ? -12.953 -3.66 -10.023 1 73.25 97 LEU B CA 1
ATOM 1905 C C . LEU B 1 97 ? -13.508 -2.279 -10.352 1 73.25 97 LEU B C 1
ATOM 1907 O O . LEU B 1 97 ? -14.531 -2.164 -11.039 1 73.25 97 LEU B O 1
ATOM 1911 N N . TYR B 1 98 ? -12.945 -1.276 -9.867 1 68.75 98 TYR B N 1
ATOM 1912 C CA . TYR B 1 98 ? -13.523 0.057 -9.969 1 68.75 98 TYR B CA 1
ATOM 1913 C C . TYR B 1 98 ? -13.531 0.538 -11.414 1 68.75 98 TYR B C 1
ATOM 1915 O O . TYR B 1 98 ? -14.547 1.037 -11.898 1 68.75 98 TYR B O 1
ATOM 1923 N N . TRP B 1 99 ? -12.484 0.433 -12.156 1 59.91 99 TRP B N 1
ATOM 1924 C CA . TRP B 1 99 ? -12.445 1.177 -13.414 1 59.91 99 TRP B CA 1
ATOM 1925 C C . TRP B 1 99 ? -12.586 0.238 -14.609 1 59.91 99 TRP B C 1
ATOM 1927 O O . TRP B 1 99 ? -13.281 0.555 -15.57 1 59.91 99 TRP B O 1
ATOM 1937 N N . ASP B 1 100 ? -11.922 -0.796 -14.641 1 70.12 100 ASP B N 1
ATOM 1938 C CA . ASP B 1 100 ? -11.789 -1.697 -15.781 1 70.12 100 ASP B CA 1
ATOM 1939 C C . ASP B 1 100 ? -11.875 -3.156 -15.336 1 70.12 100 ASP B C 1
ATOM 1941 O O . ASP B 1 100 ? -11.031 -3.625 -14.57 1 70.12 100 ASP B O 1
ATOM 1945 N N . LYS B 1 101 ? -12.938 -3.762 -15.828 1 79 101 LYS B N 1
ATOM 1946 C CA . LYS B 1 101 ? -13.117 -5.164 -15.461 1 79 101 LYS B CA 1
ATOM 1947 C C . LYS B 1 101 ? -12.656 -6.09 -16.578 1 79 101 LYS B C 1
ATOM 1949 O O . LYS B 1 101 ? -12.875 -7.301 -16.516 1 79 101 LYS B O 1
ATOM 1954 N N . THR B 1 102 ? -11.984 -5.547 -17.578 1 89.06 102 THR B N 1
ATOM 1955 C CA . THR B 1 102 ? -11.539 -6.289 -18.75 1 89.06 102 THR B CA 1
ATOM 1956 C C . THR B 1 102 ? -10.656 -7.465 -18.344 1 89.06 102 THR B C 1
ATOM 1958 O O . THR B 1 102 ? -10.758 -8.547 -18.922 1 89.06 102 THR B O 1
ATOM 1961 N N . PHE B 1 103 ? -9.859 -7.285 -17.281 1 92.75 103 PHE B N 1
ATOM 1962 C CA . PHE B 1 103 ? -8.867 -8.297 -16.922 1 92.75 103 PHE B CA 1
ATOM 1963 C C . PHE B 1 103 ? -9.164 -8.875 -15.539 1 92.75 103 PHE B C 1
ATOM 1965 O O . PHE B 1 103 ? -8.242 -9.211 -14.797 1 92.75 103 PHE B O 1
ATOM 1972 N N . LEU B 1 104 ? -10.398 -8.953 -15.258 1 88.88 104 LEU B N 1
ATOM 1973 C CA . LEU B 1 104 ? -10.789 -9.445 -13.945 1 88.88 104 LEU B CA 1
ATOM 1974 C C . LEU B 1 104 ? -10.273 -10.867 -13.727 1 88.88 104 LEU B C 1
ATOM 1976 O O . LEU B 1 104 ? -9.734 -11.18 -12.664 1 88.88 104 LEU B O 1
ATOM 1980 N N . LYS B 1 105 ? -10.492 -11.68 -14.719 1 90.88 105 LYS B N 1
ATOM 1981 C CA . LYS B 1 105 ? -10.008 -13.055 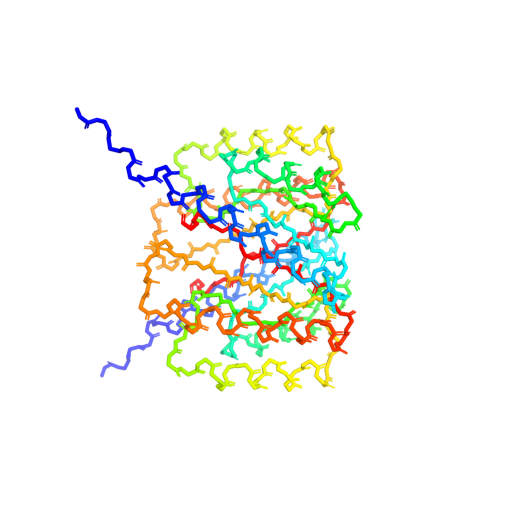-14.594 1 90.88 105 LYS B CA 1
ATOM 1982 C C . LYS B 1 105 ? -8.5 -13.086 -14.391 1 90.88 105 LYS B C 1
ATOM 1984 O O . LYS B 1 105 ? -8 -13.812 -13.531 1 90.88 105 LYS B O 1
ATOM 1989 N N . GLU B 1 106 ? -7.781 -12.289 -15.117 1 94.75 106 GLU B N 1
ATOM 1990 C CA . GLU B 1 106 ? -6.328 -12.211 -15 1 94.75 106 GLU B CA 1
ATOM 1991 C C . GLU B 1 106 ? -5.914 -11.633 -13.648 1 94.75 106 GLU B C 1
ATOM 1993 O O . GLU B 1 106 ? -4.895 -12.031 -13.086 1 94.75 106 GLU B O 1
ATOM 1998 N N . GLN B 1 107 ? -6.684 -10.672 -13.125 1 92.81 107 GLN B N 1
ATOM 1999 C CA . GLN B 1 107 ? -6.414 -10.148 -11.789 1 92.81 107 GLN B CA 1
ATOM 2000 C C . GLN B 1 107 ? -6.527 -11.242 -10.734 1 92.81 107 GLN B C 1
ATOM 2002 O O . GLN B 1 107 ? -5.688 -11.336 -9.844 1 92.81 107 GLN B O 1
ATOM 2007 N N . GLN B 1 108 ? -7.504 -12.031 -10.891 1 89 108 GLN B N 1
ATOM 2008 C CA . GLN B 1 108 ? -7.715 -13.117 -9.938 1 89 108 GLN B CA 1
ATOM 2009 C C . GLN B 1 108 ? -6.578 -14.133 -9.992 1 89 108 GLN B C 1
ATOM 2011 O O . GLN B 1 108 ? -6.066 -14.562 -8.961 1 89 108 GLN B O 1
ATOM 2016 N N . LEU B 1 109 ? -6.184 -14.5 -11.141 1 93.56 109 LEU B N 1
ATOM 2017 C CA . LEU B 1 109 ? -5.074 -15.43 -11.328 1 93.56 109 LEU B CA 1
ATOM 2018 C C . LEU B 1 109 ? -3.777 -14.844 -10.781 1 93.56 109 LEU B C 1
ATOM 2020 O O . LEU B 1 109 ? -3.027 -15.531 -10.086 1 93.56 109 LEU B O 1
ATOM 2024 N N . ALA B 1 110 ? -3.586 -13.609 -11.133 1 95.56 110 ALA B N 1
ATOM 2025 C CA . ALA B 1 110 ? -2.385 -12.938 -10.648 1 95.56 110 ALA B CA 1
ATOM 2026 C C . ALA B 1 110 ? -2.381 -12.852 -9.125 1 95.56 110 ALA B C 1
ATOM 2028 O O . ALA B 1 110 ? -1.348 -13.062 -8.492 1 95.56 110 ALA B O 1
ATOM 2029 N N . PHE B 1 111 ? -3.541 -12.586 -8.633 1 92 111 PHE B N 1
ATOM 2030 C CA . PHE B 1 111 ? -3.656 -12.484 -7.184 1 92 111 PHE B CA 1
ATOM 2031 C C . PHE B 1 111 ? -3.34 -13.82 -6.52 1 92 111 PHE B C 1
ATOM 2033 O O . PHE B 1 111 ? -2.51 -13.883 -5.609 1 92 111 PHE B O 1
ATOM 2040 N N . GLN B 1 112 ? -3.867 -14.789 -7.023 1 91.62 112 GLN B N 1
ATOM 2041 C CA . GLN B 1 112 ? -3.629 -16.125 -6.48 1 91.62 112 GLN B CA 1
ATOM 2042 C C . GLN B 1 112 ? -2.158 -16.5 -6.598 1 91.62 112 GLN B C 1
ATOM 2044 O O . GLN B 1 112 ? -1.57 -17.031 -5.652 1 91.62 112 GLN B O 1
ATOM 2049 N N . HIS B 1 113 ? -1.571 -16.297 -7.68 1 96.25 113 HIS B N 1
ATOM 2050 C CA . HIS B 1 113 ? -0.17 -16.625 -7.914 1 96.25 113 HIS B CA 1
ATOM 2051 C C . HIS B 1 113 ? 0.74 -15.875 -6.941 1 96.25 113 HIS B C 1
ATOM 2053 O O . HIS B 1 113 ? 1.677 -16.453 -6.391 1 96.25 113 HIS B O 1
ATOM 2059 N N . GLN B 1 114 ? 0.427 -14.688 -6.684 1 97.31 114 GLN B N 1
ATOM 2060 C CA . GLN B 1 114 ? 1.291 -13.875 -5.84 1 97.31 114 GLN B CA 1
ATOM 2061 C C . GLN B 1 114 ? 1.123 -14.234 -4.363 1 97.31 114 GLN B C 1
ATOM 2063 O O . GLN B 1 114 ? 2.064 -14.109 -3.578 1 97.31 114 GLN B O 1
ATOM 2068 N N . ILE B 1 115 ? -0.052 -14.695 -4.07 1 94.81 115 ILE B N 1
ATOM 2069 C CA . ILE B 1 115 ? -0.233 -15.266 -2.736 1 94.81 115 ILE B CA 1
ATOM 2070 C C . ILE B 1 115 ? 0.686 -16.469 -2.559 1 94.81 115 ILE B C 1
ATOM 2072 O O . ILE B 1 115 ? 1.331 -16.609 -1.518 1 94.81 115 ILE B O 1
ATOM 2076 N N . GLN B 1 116 ? 0.76 -17.266 -3.551 1 96.31 116 GLN B N 1
ATOM 2077 C CA . GLN B 1 116 ? 1.646 -18.438 -3.5 1 96.31 116 GLN B CA 1
ATOM 2078 C C . GLN B 1 116 ? 3.107 -18 -3.4 1 96.31 116 GLN B C 1
ATOM 2080 O O . GLN B 1 116 ? 3.904 -18.656 -2.719 1 96.31 116 GLN B O 1
ATOM 2085 N N . LEU B 1 117 ? 3.461 -16.969 -4.055 1 97.88 117 LEU B N 1
ATOM 2086 C CA . LEU B 1 117 ? 4.82 -16.438 -3.955 1 97.88 117 LEU B CA 1
ATOM 2087 C C . LEU B 1 117 ? 5.117 -15.969 -2.535 1 97.88 117 LEU B C 1
ATOM 2089 O O . LEU B 1 117 ? 6.207 -16.203 -2.012 1 97.88 117 LEU B O 1
ATOM 2093 N N . ALA B 1 118 ? 4.125 -15.289 -1.959 1 97.75 118 ALA B N 1
ATOM 2094 C CA . ALA B 1 118 ? 4.309 -14.844 -0.581 1 97.75 118 ALA B CA 1
ATOM 2095 C C . ALA B 1 118 ? 4.559 -16.016 0.352 1 97.75 118 ALA B C 1
ATOM 2097 O O . ALA B 1 118 ? 5.41 -15.945 1.242 1 97.75 118 ALA B O 1
ATOM 2098 N N . LYS B 1 119 ? 3.828 -17.047 0.142 1 95.69 119 LYS B N 1
ATOM 2099 C CA . LYS B 1 119 ? 4.027 -18.266 0.916 1 95.69 119 LYS B CA 1
ATOM 2100 C C . LYS B 1 119 ? 5.414 -18.859 0.67 1 95.69 119 LYS B C 1
ATOM 2102 O O . LYS B 1 119 ? 6.152 -19.125 1.617 1 95.69 119 LYS B O 1
ATOM 2107 N N . LYS B 1 120 ? 5.766 -19.016 -0.544 1 96.88 120 LYS B N 1
ATOM 2108 C CA . LYS B 1 120 ? 7.027 -19.625 -0.958 1 96.88 120 LYS B CA 1
ATOM 2109 C C . LYS B 1 120 ? 8.219 -18.891 -0.345 1 96.88 120 LYS B C 1
ATOM 2111 O O . LYS B 1 120 ? 9.172 -19.516 0.108 1 96.88 120 LYS B O 1
ATOM 2116 N N . PHE B 1 121 ? 8.133 -17.609 -0.251 1 97.56 121 PHE B N 1
ATOM 2117 C CA . PHE B 1 121 ? 9.273 -16.812 0.188 1 97.56 121 PHE B CA 1
ATOM 2118 C C . PHE B 1 121 ? 9.086 -16.344 1.627 1 97.56 121 PHE B C 1
ATOM 2120 O O . PHE B 1 121 ? 9.883 -15.562 2.141 1 97.56 121 PHE B O 1
ATOM 2127 N N . LYS B 1 122 ? 7.961 -16.766 2.268 1 96.25 122 LYS B N 1
ATOM 2128 C CA . LYS B 1 122 ? 7.648 -16.484 3.664 1 96.25 122 LYS B CA 1
ATOM 2129 C C . LYS B 1 122 ? 7.578 -14.977 3.91 1 96.25 122 LYS B C 1
ATOM 2131 O O . LYS B 1 122 ? 8.188 -14.469 4.855 1 96.25 122 LYS B O 1
ATOM 2136 N N . LEU B 1 123 ? 6.84 -14.352 3.053 1 97.88 123 LEU B N 1
ATOM 2137 C CA . LEU B 1 123 ? 6.68 -12.906 3.137 1 97.88 123 LEU B CA 1
ATOM 2138 C C . LEU B 1 123 ? 5.238 -12.531 3.469 1 97.88 123 LEU B C 1
ATOM 2140 O O . LEU B 1 123 ? 4.309 -13.281 3.143 1 97.88 123 LEU B O 1
ATOM 2144 N N . ALA B 1 124 ? 5.078 -11.3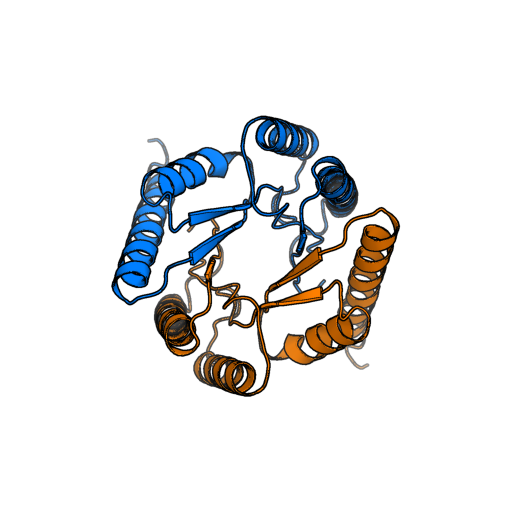83 4.117 1 96.94 124 ALA B N 1
ATOM 2145 C CA . ALA B 1 124 ? 3.758 -10.781 4.301 1 96.94 124 ALA B CA 1
ATOM 2146 C C . ALA B 1 124 ? 3.197 -10.273 2.975 1 96.94 124 ALA B C 1
ATOM 2148 O O . ALA B 1 124 ? 3.898 -10.266 1.959 1 96.94 124 ALA B O 1
ATOM 2149 N N . ILE B 1 125 ? 1.915 -9.953 3.027 1 96.62 125 ILE B N 1
ATOM 2150 C CA . ILE B 1 125 ? 1.262 -9.398 1.847 1 96.62 125 ILE B CA 1
ATOM 2151 C C . ILE B 1 125 ? 0.762 -7.984 2.148 1 96.62 125 ILE B C 1
ATOM 2153 O O . ILE B 1 125 ? 0.177 -7.742 3.205 1 96.62 125 ILE B O 1
ATOM 2157 N N . ASN B 1 126 ? 1.087 -7.031 1.319 1 96.38 126 ASN B N 1
ATOM 2158 C CA . ASN B 1 126 ? 0.439 -5.723 1.286 1 96.38 126 ASN B CA 1
ATOM 2159 C C . ASN B 1 126 ? -0.752 -5.715 0.333 1 96.38 126 ASN B C 1
ATOM 2161 O O . ASN B 1 126 ? -0.578 -5.766 -0.886 1 96.38 126 ASN B O 1
ATOM 2165 N N . ILE B 1 127 ? -1.946 -5.512 0.863 1 90.81 127 ILE B N 1
ATOM 2166 C CA . ILE B 1 127 ? -3.164 -5.773 0.104 1 90.81 127 ILE B CA 1
ATOM 2167 C C . ILE B 1 12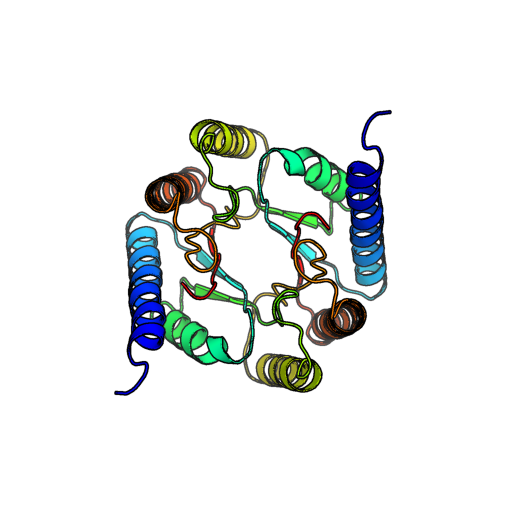7 ? -3.717 -4.465 -0.454 1 90.81 127 ILE B C 1
ATOM 2169 O O . ILE B 1 127 ? -3.73 -3.445 0.24 1 90.81 127 ILE B O 1
ATOM 2173 N N . HIS B 1 128 ? -4.086 -4.527 -1.731 1 83.75 128 HIS B N 1
ATOM 2174 C CA . HIS B 1 128 ? -4.824 -3.449 -2.379 1 83.75 128 HIS B CA 1
ATOM 2175 C C . HIS B 1 128 ? -6.301 -3.484 -1.997 1 83.75 128 HIS B C 1
ATOM 2177 O O . HIS B 1 128 ? -6.961 -4.512 -2.156 1 83.75 128 HIS B O 1
ATOM 2183 N N . CYS B 1 129 ? -6.664 -2.328 -1.278 1 70.31 129 CYS B N 1
ATOM 2184 C CA . CYS B 1 129 ? -8.047 -2.316 -0.804 1 70.31 129 CYS B CA 1
ATOM 2185 C C . CYS B 1 129 ? -8.828 -1.166 -1.426 1 70.31 129 CYS B C 1
ATOM 2187 O O . CYS B 1 129 ? -8.578 -0 -1.112 1 70.31 129 CYS B O 1
ATOM 2189 N N . ARG B 1 130 ? -9.25 -1.323 -2.604 1 65.19 130 ARG B N 1
ATOM 2190 C CA . ARG B 1 130 ? -10.172 -0.321 -3.123 1 65.19 130 ARG B CA 1
ATOM 2191 C C . ARG B 1 130 ? -11.547 -0.93 -3.4 1 65.19 130 ARG B C 1
ATOM 2193 O O . ARG B 1 130 ? -11.68 -2.15 -3.508 1 65.19 130 ARG B O 1
ATOM 2200 N N . ASP B 1 131 ? -12.484 -0.049 -3.318 1 56.19 131 ASP B N 1
ATOM 2201 C CA . ASP B 1 131 ? -13.867 -0.453 -3.561 1 56.19 131 ASP B CA 1
ATOM 2202 C C . ASP B 1 131 ? -13.977 -1.313 -4.816 1 56.19 131 ASP B C 1
ATOM 2204 O O . ASP B 1 131 ? -13.383 -0.991 -5.848 1 56.19 131 ASP B O 1
ATOM 2208 N N . ALA B 1 132 ? -13.977 -2.535 -4.555 1 44.09 132 ALA B N 1
ATOM 2209 C CA . ALA B 1 132 ? -14.477 -3.354 -5.66 1 44.09 132 ALA B CA 1
ATOM 2210 C C . ALA B 1 132 ? -15.922 -3.008 -5.988 1 44.09 132 ALA B C 1
ATOM 2212 O O . ALA B 1 132 ? -16.672 -2.557 -5.121 1 44.09 132 ALA B O 1
#